Protein AF-A0A317GWL4-F1 (afdb_monomer)

Foldseek 3Di:
DDDDDDDDDDDDDDDDDDDDDDDDDDDDDDDDDDDDDDDDDDDDDDDPDDDPPPPPPDFDDKDKAKWKDKDKDAQQDFDKDKTKTFADPQWWFQEKWKFKADPPLLLQKAWQKFFDPDRTMTMTIIGRDNRHGMIMIMIITIIIRGPDDWDKDKFKDKDWDAQQQAKDKDKTFAPPQKFFQYKIKHWRGHWFWWFCFDADDDDTDRGMIMTIDGHHHPDTTIMMIITMITHCPPHDFADWADWDKDKDFPPDQKDKDKDFGDPQKFFRAKTKDKNDPAKRWRIFDQDNRRGITMTIIGGDPDPDDDPTIMMMIITTITHD

Sequence (320 aa):
MPTSPGCRRSAAFHPMLGSLAPLYLLSLLLLAACTNTTAAGSAATATLSSSTTSAHTGGSPAIMERMASSTSVGAGMTGAISVTAYCPLGTTMLSGGYGLGGGDTATNTQILQDRPDTPSSWTVVAENAAVGGPYTLTTYADCLKSKAPVVTHIVESAFSPPADGNYHEASAACPNGSVVTGGGFASGIGADASLPINGAGTARSANVWDTQIGMTQGQTQTPAIYAVCVDSTPPSSFREGSIPTAAQPITTTSGDLSIGCPAGQLLVGGGLALDHVGANVYGSTLSADGSQWTVSATFFPFAGTPPAVTETAYAVCVRT

Secondary structure (DSSP, 8-state):
---------------------------------------------------------S-PPPEEEEEEEEEEE-TT--SEEEEEEEPPTT-EEEEEEEEEESSTTGGGEEEEEEEEEETTEEEEEEEE-TT---EEEEEEEEEEE-SS---EEEEEEE----SSSSEEEEEEEPPTTEEEEEEEEE-SS--SEEESS-SSSS---TTEEEEEEE--TT-----EEEEEEEE-SS-SS--B----EEEEEE-SSEEEEEEEPPTTEEEEEEEEEESSS-EEEEEEEE-TTSSEEEEEEEE---SS-PPPEEEEEEEEEEE-

Solvent-accessible surface area (backbone atoms only — not comparable to full-atom values): 18397 Å² total; per-residue (Å²): 138,87,82,88,87,87,90,84,83,89,86,88,82,90,87,83,89,80,90,83,85,84,88,80,91,82,88,80,85,87,84,88,80,92,80,90,82,88,82,86,88,78,94,74,86,83,76,87,76,83,75,81,75,76,78,80,83,84,72,76,75,69,43,59,46,73,30,74,29,72,49,78,44,61,55,59,48,76,61,82,45,77,40,61,8,54,40,60,92,84,44,40,44,34,25,55,40,37,37,51,42,57,61,85,26,27,64,50,46,41,49,23,24,42,27,76,72,48,83,42,27,17,34,32,30,32,32,48,33,84,86,16,43,44,27,31,49,32,15,24,12,31,17,38,40,53,88,65,91,76,58,69,46,78,38,77,26,82,42,74,66,73,35,72,52,48,72,44,80,46,57,10,65,36,60,92,69,26,36,42,28,19,58,29,35,40,52,76,71,24,59,67,33,50,20,56,56,71,76,86,90,70,95,82,62,72,24,30,18,26,32,35,35,53,28,51,62,78,49,81,57,69,28,37,23,28,15,27,20,35,65,40,76,91,63,72,54,58,42,85,39,82,62,45,71,42,73,49,70,49,85,50,64,56,52,76,42,69,26,49,47,61,91,72,37,44,43,51,30,43,34,36,46,54,79,55,90,65,48,41,68,41,28,40,41,67,40,93,84,35,59,30,26,34,36,29,39,30,44,64,79,60,95,64,86,70,78,74,37,40,41,28,27,35,25,31,21,22,30,106

Nearest PDB structures (foldseek):
  8x7n-assembly5_I  TM=3.951E-01  e=7.043E-01  Salmonella enterica subsp. enterica serovar Typhimurium str. LT2
  3j31-assembly1_P  TM=2.095E-01  e=3.025E-01  Sulfolobus turreted icosahedral virus 1

Structure (mmCIF, N/CA/C/O backbone):
data_AF-A0A317GWL4-F1
#
_entry.id   AF-A0A317GWL4-F1
#
loop_
_atom_site.group_PDB
_atom_site.id
_atom_site.type_symbol
_atom_site.label_atom_id
_atom_site.label_alt_id
_atom_site.label_comp_id
_atom_site.label_asym_id
_atom_site.label_entity_id
_atom_site.label_seq_id
_atom_site.pdbx_PDB_ins_code
_atom_site.Cartn_x
_atom_site.Cartn_y
_atom_site.Cartn_z
_atom_site.occupancy
_atom_site.B_iso_or_equiv
_atom_site.auth_seq_id
_atom_site.auth_comp_id
_atom_site.auth_asym_id
_atom_site.auth_atom_id
_atom_site.pdbx_PDB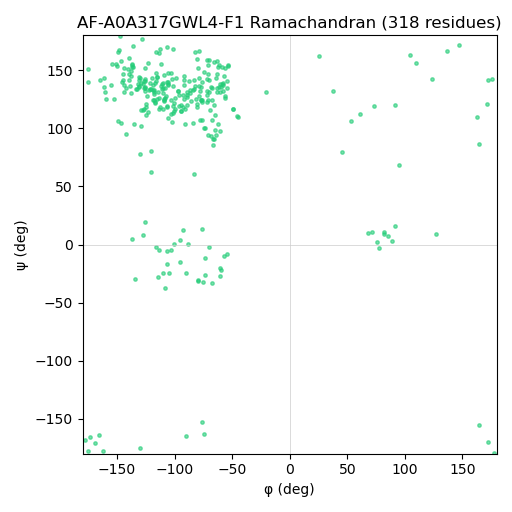_model_num
ATOM 1 N N . MET A 1 1 ? 43.603 -53.722 -42.620 1.00 28.66 1 MET A N 1
ATOM 2 C CA . MET A 1 1 ? 43.622 -54.837 -41.649 1.00 28.66 1 MET A CA 1
ATOM 3 C C . MET A 1 1 ? 44.226 -54.317 -40.355 1.00 28.66 1 MET A C 1
ATOM 5 O O . MET A 1 1 ? 45.221 -53.614 -40.451 1.00 28.66 1 MET A O 1
ATOM 9 N N . PRO A 1 2 ? 43.661 -54.651 -39.190 1.00 49.84 2 PRO A N 1
ATOM 10 C CA . PRO A 1 2 ? 42.329 -54.242 -38.709 1.00 49.84 2 PRO A CA 1
ATOM 11 C C . PRO A 1 2 ? 42.480 -53.637 -37.274 1.00 49.84 2 PRO A C 1
ATOM 13 O O . PRO A 1 2 ? 43.599 -53.536 -36.798 1.00 49.84 2 PRO A O 1
ATOM 16 N N . THR A 1 3 ? 41.511 -53.108 -36.524 1.00 35.84 3 THR A N 1
ATOM 17 C CA . THR A 1 3 ? 40.066 -53.337 -36.352 1.00 35.84 3 THR A CA 1
ATOM 18 C C . THR A 1 3 ? 39.383 -52.053 -35.830 1.00 35.84 3 THR A C 1
ATOM 20 O O . THR A 1 3 ? 39.887 -51.396 -34.925 1.00 35.84 3 THR A O 1
ATOM 23 N N . SER A 1 4 ? 38.210 -51.743 -36.395 1.00 32.88 4 SER A N 1
ATOM 24 C CA . SER A 1 4 ? 37.135 -50.863 -35.869 1.00 32.88 4 SER A CA 1
ATOM 25 C C . SER A 1 4 ? 36.366 -51.588 -34.729 1.00 32.88 4 SER A C 1
ATOM 27 O O . SER A 1 4 ? 36.830 -52.669 -34.360 1.00 32.88 4 SER A O 1
ATOM 29 N N . PRO A 1 5 ? 35.142 -51.212 -34.271 1.00 52.34 5 PRO A N 1
ATOM 30 C CA . PRO A 1 5 ? 34.341 -49.957 -34.252 1.00 52.34 5 PRO A CA 1
ATOM 31 C C . PRO A 1 5 ? 33.815 -49.683 -32.797 1.00 52.34 5 PRO A C 1
ATOM 33 O O . PRO A 1 5 ? 34.183 -50.404 -31.882 1.00 52.34 5 PRO A O 1
ATOM 36 N N . GLY A 1 6 ? 32.990 -48.708 -32.388 1.00 31.86 6 GLY A N 1
ATOM 37 C CA . GLY A 1 6 ? 32.005 -47.809 -32.998 1.00 31.86 6 GLY A CA 1
ATOM 38 C C . GLY A 1 6 ? 30.639 -47.985 -32.300 1.00 31.86 6 GLY A C 1
ATOM 39 O O . GLY A 1 6 ? 30.277 -49.104 -31.966 1.00 31.86 6 GLY A O 1
ATOM 40 N N . CYS A 1 7 ? 29.871 -46.907 -32.094 1.00 28.39 7 CYS A N 1
ATOM 41 C CA . CYS A 1 7 ? 28.418 -46.889 -32.339 1.00 28.39 7 CYS A CA 1
ATOM 42 C C . CYS A 1 7 ? 27.803 -45.498 -32.144 1.00 28.39 7 CYS A C 1
ATOM 44 O O . CYS A 1 7 ? 28.152 -44.742 -31.242 1.00 28.39 7 CYS A O 1
ATOM 46 N N . ARG A 1 8 ? 26.871 -45.184 -33.043 1.00 31.77 8 ARG A N 1
ATOM 47 C CA . ARG A 1 8 ? 26.131 -43.932 -33.205 1.00 31.77 8 ARG A CA 1
ATOM 48 C C . ARG A 1 8 ? 24.665 -44.312 -33.474 1.00 31.77 8 ARG A C 1
ATOM 50 O O . ARG A 1 8 ? 24.441 -45.315 -34.142 1.00 31.77 8 ARG A O 1
ATOM 57 N N . ARG A 1 9 ? 23.757 -43.388 -33.124 1.00 32.91 9 ARG A N 1
ATOM 58 C CA . ARG A 1 9 ? 22.387 -43.130 -33.645 1.00 32.91 9 ARG A CA 1
ATOM 59 C C . ARG A 1 9 ? 21.166 -43.804 -32.980 1.00 32.91 9 ARG A C 1
ATOM 61 O O . ARG A 1 9 ? 21.004 -45.011 -33.008 1.00 32.91 9 ARG A O 1
ATOM 68 N N . SER A 1 10 ? 20.294 -42.909 -32.491 1.00 29.86 10 SER A N 1
ATOM 69 C CA . SER A 1 10 ? 18.863 -42.692 -32.806 1.00 29.86 10 SER A CA 1
ATOM 70 C C . SER A 1 10 ? 17.925 -43.870 -33.091 1.00 29.86 10 SER A C 1
ATOM 72 O O . SER A 1 10 ? 18.144 -44.587 -34.058 1.00 29.86 10 SER A O 1
ATOM 74 N N . ALA A 1 11 ? 16.753 -43.868 -32.437 1.00 31.17 11 ALA A N 1
ATOM 75 C CA . ALA A 1 11 ? 15.434 -43.682 -33.077 1.00 31.17 11 ALA A CA 1
ATOM 76 C C . ALA A 1 11 ? 14.291 -43.611 -32.037 1.00 31.17 11 ALA A C 1
ATOM 78 O O . ALA A 1 11 ? 14.375 -44.194 -30.961 1.00 31.17 11 ALA A O 1
ATOM 79 N N . ALA A 1 12 ? 13.237 -42.876 -32.394 1.00 33.06 12 ALA A N 1
ATOM 80 C CA . ALA A 1 12 ? 11.947 -42.758 -31.711 1.00 33.06 12 ALA A CA 1
ATOM 81 C C . ALA A 1 12 ? 11.002 -43.937 -32.036 1.00 33.06 12 ALA A C 1
ATOM 83 O O . ALA A 1 12 ? 11.186 -44.540 -33.087 1.00 33.06 12 ALA A O 1
ATOM 84 N N . PHE A 1 13 ? 9.980 -44.202 -31.198 1.00 27.61 13 PHE A N 1
ATOM 85 C CA . PHE A 1 13 ? 8.549 -44.399 -31.558 1.00 27.61 13 PHE A CA 1
ATOM 86 C C . PHE A 1 13 ? 7.698 -44.892 -30.353 1.00 27.61 13 PHE A C 1
ATOM 88 O O . PHE A 1 13 ? 7.984 -45.930 -29.777 1.00 27.61 13 PHE A O 1
ATOM 95 N N . HIS A 1 14 ? 6.679 -44.088 -30.013 1.00 31.97 14 HIS A N 1
ATOM 96 C CA . HIS A 1 14 ? 5.287 -44.310 -29.546 1.00 31.97 14 HIS A CA 1
ATOM 97 C C . HIS A 1 14 ? 4.740 -45.571 -28.798 1.00 31.97 14 HIS A C 1
ATOM 99 O O . HIS A 1 14 ? 5.367 -46.621 -28.762 1.00 31.97 14 HIS A O 1
ATOM 105 N N . PRO A 1 15 ? 3.552 -45.432 -28.144 1.00 52.50 15 PRO A N 1
ATOM 106 C CA . PRO A 1 15 ? 3.167 -46.102 -26.896 1.00 52.50 15 PRO A CA 1
ATOM 107 C C . PRO A 1 15 ? 2.238 -47.312 -27.093 1.00 52.50 15 PRO A C 1
ATOM 109 O O . PRO A 1 15 ? 1.620 -47.467 -28.144 1.00 52.50 15 PRO A O 1
ATOM 112 N N . MET A 1 16 ? 2.042 -48.109 -26.037 1.00 29.88 16 MET A N 1
ATOM 113 C CA . MET A 1 16 ? 0.911 -49.037 -25.935 1.00 29.88 16 MET A CA 1
ATOM 114 C C . MET A 1 16 ? 0.292 -49.053 -24.535 1.00 29.88 16 MET A C 1
ATOM 116 O O . MET A 1 16 ? 0.985 -49.056 -23.520 1.00 29.88 16 MET A O 1
ATOM 120 N N . LEU A 1 17 ? -1.044 -49.051 -24.543 1.00 34.78 17 LEU A N 1
ATOM 121 C CA . LEU A 1 17 ? -1.952 -49.283 -23.426 1.00 34.78 17 LEU A CA 1
ATOM 122 C C . LEU A 1 17 ? -1.799 -50.697 -22.833 1.00 34.78 17 LEU A C 1
ATOM 124 O O . LEU A 1 17 ? -1.539 -51.655 -23.555 1.00 34.78 17 LEU A O 1
ATOM 128 N N . GLY A 1 18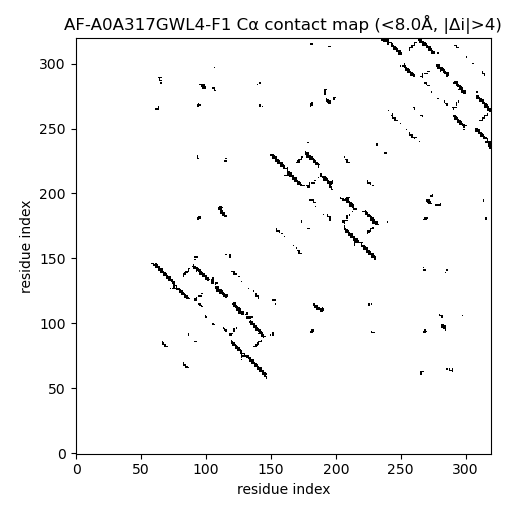 ? -2.128 -50.821 -21.545 1.00 29.66 18 GLY A N 1
ATOM 129 C CA . GLY A 1 18 ? -2.438 -52.081 -20.854 1.00 29.66 18 GLY A CA 1
ATOM 130 C C . GLY A 1 18 ? -2.383 -51.869 -19.339 1.00 29.66 18 GLY A C 1
ATOM 131 O O . GLY A 1 18 ? -1.308 -51.848 -18.763 1.00 29.66 18 GLY A O 1
ATOM 132 N N . SER A 1 19 ? -3.470 -51.426 -18.701 1.00 33.28 19 SER A N 1
ATOM 133 C CA . SER A 1 19 ? -4.427 -52.286 -17.981 1.00 33.28 19 SER A CA 1
ATOM 134 C C . SER A 1 19 ? -3.774 -53.212 -16.946 1.00 33.28 19 SER A C 1
ATOM 136 O O . SER A 1 19 ? -3.193 -54.219 -17.335 1.00 33.28 19 SER A O 1
ATOM 138 N N . LEU A 1 20 ? -3.950 -52.894 -15.653 1.00 33.09 20 LEU A N 1
ATOM 139 C CA . LEU A 1 20 ? -4.451 -53.769 -14.569 1.00 33.09 20 LEU A CA 1
ATOM 140 C C . LEU A 1 20 ? -4.101 -53.166 -13.186 1.00 33.09 20 LEU A C 1
ATOM 142 O O . LEU A 1 20 ? -2.951 -53.154 -12.764 1.00 33.09 20 LEU A O 1
ATOM 146 N N . ALA A 1 21 ? -5.121 -52.686 -12.472 1.00 33.84 21 ALA A N 1
ATOM 147 C CA . ALA A 1 21 ? -5.183 -52.721 -11.001 1.00 33.84 21 ALA A CA 1
ATOM 148 C C . ALA A 1 21 ? -5.606 -54.160 -10.575 1.00 33.84 21 ALA A C 1
ATOM 150 O O . ALA A 1 21 ? -6.107 -54.861 -11.462 1.00 33.84 21 ALA A O 1
ATOM 151 N N . PRO A 1 22 ? -5.517 -54.632 -9.300 1.00 45.41 22 PRO A N 1
ATOM 152 C CA . PRO A 1 22 ? -5.567 -53.841 -8.058 1.00 45.41 22 PRO A CA 1
ATOM 153 C C . PRO A 1 22 ? -4.737 -54.348 -6.839 1.00 45.41 22 PRO A C 1
ATOM 155 O O . PRO A 1 22 ? -4.139 -55.415 -6.859 1.00 45.41 22 PRO A O 1
ATOM 158 N N . LEU A 1 23 ? -4.821 -53.564 -5.749 1.00 34.00 23 LEU A N 1
ATOM 159 C CA . LEU A 1 23 ? -4.752 -53.939 -4.320 1.00 34.00 23 LEU A CA 1
ATOM 160 C C . LEU A 1 23 ? -3.475 -54.608 -3.776 1.00 34.00 23 LEU A C 1
ATOM 162 O O . LEU A 1 23 ? -3.283 -55.795 -3.968 1.00 34.00 23 LEU A O 1
ATOM 166 N N . TYR A 1 24 ? -2.743 -53.899 -2.904 1.00 32.19 24 TYR A N 1
ATOM 167 C CA . TYR A 1 24 ? -2.378 -54.417 -1.575 1.00 32.19 24 TYR A CA 1
ATOM 168 C C . TYR A 1 24 ? -2.169 -53.267 -0.574 1.00 32.19 24 TYR A C 1
ATOM 170 O O . TYR A 1 24 ? -1.407 -52.332 -0.812 1.00 32.19 24 TYR A O 1
ATOM 178 N N . LEU A 1 25 ? -2.901 -53.360 0.539 1.00 33.97 25 LEU A N 1
ATOM 179 C CA . LEU A 1 25 ? -2.735 -52.605 1.781 1.00 33.97 25 LEU A CA 1
ATOM 180 C C . LEU A 1 25 ? -1.303 -52.746 2.321 1.00 33.97 25 LEU A C 1
ATOM 182 O O . LEU A 1 25 ? -0.810 -53.868 2.419 1.00 33.97 25 LEU A O 1
ATOM 186 N N . LEU A 1 26 ? -0.731 -51.662 2.852 1.00 32.25 26 LEU A N 1
ATOM 187 C CA . LEU A 1 26 ? 0.074 -51.766 4.070 1.00 32.25 26 LEU A CA 1
ATOM 188 C C . LEU A 1 26 ? -0.011 -50.475 4.894 1.00 32.25 26 LEU A C 1
ATOM 190 O O . LEU A 1 26 ? 0.531 -49.429 4.548 1.00 32.25 26 LEU A O 1
ATOM 194 N N . SER A 1 27 ? -0.747 -50.585 5.990 1.00 36.25 27 SER A N 1
ATOM 195 C CA . SER A 1 27 ? -0.846 -49.651 7.100 1.00 36.25 27 SER A CA 1
ATOM 196 C C . SER A 1 27 ? 0.444 -49.690 7.924 1.00 36.25 27 SER A C 1
ATOM 198 O O . SER A 1 27 ? 0.868 -50.771 8.326 1.00 36.25 27 SER A O 1
ATOM 200 N N . LEU A 1 28 ? 1.018 -48.532 8.258 1.00 34.25 28 LEU A N 1
ATOM 201 C CA . LEU A 1 28 ? 1.989 -48.421 9.349 1.00 34.25 28 LEU A CA 1
ATOM 202 C C . LEU A 1 28 ? 1.569 -47.287 10.295 1.00 34.25 28 LEU A C 1
ATOM 204 O O . LEU A 1 28 ? 1.738 -46.106 10.003 1.00 34.25 28 LEU A O 1
ATOM 208 N N . LEU A 1 29 ? 0.982 -47.686 11.426 1.00 33.41 29 LEU A N 1
ATOM 209 C CA . LEU A 1 29 ? 0.885 -46.885 12.644 1.00 33.41 29 LEU A CA 1
ATOM 210 C C . LEU A 1 29 ? 2.289 -46.769 13.256 1.00 33.41 29 LEU A C 1
ATOM 212 O O . LEU A 1 29 ? 2.930 -47.793 13.489 1.00 33.41 29 LEU A O 1
ATOM 216 N N . LEU A 1 30 ? 2.718 -45.558 13.615 1.00 35.22 30 LEU A N 1
ATOM 217 C CA . LEU A 1 30 ? 3.742 -45.357 14.642 1.00 35.22 30 LEU A CA 1
ATOM 218 C C . LEU A 1 30 ? 3.064 -44.844 15.920 1.00 35.22 30 LEU A C 1
ATOM 220 O O . LEU A 1 30 ? 2.617 -43.702 15.988 1.00 35.22 30 LEU A O 1
ATOM 224 N N . LEU A 1 31 ? 3.006 -45.715 16.928 1.00 35.47 31 LEU A N 1
ATOM 225 C CA . LEU A 1 31 ? 2.843 -45.380 18.342 1.00 35.47 31 LEU A CA 1
ATOM 226 C C . LEU A 1 31 ? 4.142 -45.765 19.057 1.00 35.47 31 LEU A C 1
ATOM 228 O O . LEU A 1 31 ? 4.538 -46.925 18.975 1.00 35.47 31 LEU A O 1
ATOM 232 N N . ALA A 1 32 ? 4.750 -44.822 19.776 1.00 34.91 32 ALA A N 1
ATOM 233 C CA . ALA A 1 32 ? 5.604 -45.013 20.960 1.00 34.91 32 ALA A CA 1
ATOM 234 C C . ALA A 1 32 ? 6.224 -43.647 21.316 1.00 34.91 32 ALA A C 1
ATOM 236 O O . ALA A 1 32 ? 6.608 -42.910 20.419 1.00 34.91 32 ALA A O 1
ATOM 237 N N . ALA A 1 33 ? 6.407 -43.222 22.560 1.00 32.16 33 ALA A N 1
ATOM 238 C CA . ALA A 1 33 ? 6.023 -43.730 23.866 1.00 32.16 33 ALA A CA 1
ATOM 239 C C . ALA A 1 33 ? 6.218 -42.559 24.850 1.00 32.16 33 ALA A C 1
ATOM 241 O O . ALA A 1 33 ? 7.187 -41.809 24.735 1.00 32.16 33 ALA A O 1
ATOM 242 N N . CYS A 1 34 ? 5.318 -42.402 25.821 1.00 27.23 34 CYS A N 1
ATOM 243 C CA . CYS A 1 34 ? 5.548 -41.539 26.975 1.00 27.23 34 CYS A CA 1
ATOM 244 C C . CYS A 1 34 ? 6.494 -42.251 27.950 1.00 27.23 34 CYS A C 1
ATOM 246 O O . CYS A 1 34 ? 6.186 -43.351 28.407 1.00 27.23 34 CYS A O 1
ATOM 248 N N . THR A 1 35 ? 7.607 -41.617 28.312 1.00 35.78 35 THR A N 1
ATOM 249 C CA . THR A 1 35 ? 8.443 -42.040 29.443 1.00 35.78 35 THR A CA 1
ATOM 250 C C . THR A 1 35 ? 8.335 -41.022 30.570 1.00 35.78 35 THR A C 1
ATOM 252 O O . THR A 1 35 ? 8.719 -39.864 30.411 1.00 35.78 35 THR A O 1
ATOM 255 N N . ASN A 1 36 ? 7.808 -41.480 31.706 1.00 33.78 36 ASN A N 1
ATOM 256 C CA . ASN A 1 36 ? 7.858 -40.793 32.992 1.00 33.78 36 ASN A CA 1
ATOM 257 C C . ASN A 1 36 ? 9.281 -40.852 33.556 1.00 33.78 36 ASN A C 1
ATOM 259 O O . ASN A 1 36 ? 9.817 -41.944 33.741 1.00 33.78 36 ASN A O 1
ATOM 263 N N . THR A 1 37 ? 9.824 -39.698 33.938 1.00 37.06 37 THR A N 1
ATOM 264 C CA . THR A 1 37 ? 10.994 -39.612 34.817 1.00 37.06 37 THR A CA 1
ATOM 265 C C . THR A 1 37 ? 10.635 -38.739 36.012 1.00 37.06 37 THR A C 1
ATOM 267 O O . THR A 1 37 ? 10.413 -37.539 35.884 1.00 37.06 37 THR A O 1
ATOM 270 N N . THR A 1 38 ? 10.553 -39.356 37.187 1.00 39.97 38 THR A N 1
ATOM 271 C CA . THR A 1 38 ? 10.497 -38.691 38.493 1.00 39.97 38 THR A CA 1
ATOM 272 C C . THR A 1 38 ? 11.913 -38.427 38.999 1.00 39.97 38 THR A C 1
ATOM 274 O O . THR A 1 38 ? 12.693 -39.376 39.026 1.00 39.97 38 THR A O 1
ATOM 277 N N . ALA A 1 39 ? 12.217 -37.214 39.479 1.00 33.22 39 ALA A N 1
ATOM 278 C CA . ALA A 1 39 ? 12.878 -36.989 40.776 1.00 33.22 39 ALA A CA 1
ATOM 279 C C . ALA A 1 39 ? 13.225 -35.511 41.053 1.00 33.22 39 ALA A C 1
ATOM 281 O O . ALA A 1 39 ? 13.737 -34.805 40.194 1.00 33.22 39 ALA A O 1
ATOM 282 N N . ALA A 1 40 ? 13.052 -35.178 42.337 1.00 32.31 40 ALA A N 1
ATOM 283 C CA . ALA A 1 40 ? 13.769 -34.206 43.164 1.00 32.31 40 ALA A CA 1
ATOM 284 C C . ALA A 1 40 ? 13.536 -32.702 42.936 1.00 32.31 40 ALA A C 1
ATOM 286 O O . ALA A 1 40 ? 13.809 -32.126 41.890 1.00 32.31 40 ALA A O 1
ATOM 287 N N . GLY A 1 41 ? 13.043 -32.075 44.006 1.00 34.25 41 GLY A N 1
ATOM 288 C CA . GLY A 1 41 ? 12.703 -30.668 44.068 1.00 34.25 41 GLY A CA 1
ATOM 289 C C . GLY A 1 41 ? 13.877 -29.740 44.343 1.00 34.25 41 GLY A C 1
ATOM 290 O O . GLY A 1 41 ? 14.937 -30.132 44.824 1.00 34.25 41 GLY A O 1
ATOM 291 N N . SER A 1 42 ? 13.605 -28.465 44.105 1.00 35.22 42 SER A N 1
ATOM 292 C CA . SER A 1 42 ? 14.264 -27.355 44.769 1.00 35.22 42 SER A CA 1
ATOM 293 C C . SER A 1 42 ? 13.222 -26.259 44.967 1.00 35.22 42 SER A C 1
ATOM 295 O O . SER A 1 42 ? 12.444 -25.953 44.062 1.00 35.22 42 SER A O 1
ATOM 297 N N . ALA A 1 43 ? 13.155 -25.742 46.190 1.00 40.50 43 ALA A N 1
ATOM 298 C CA . ALA A 1 43 ? 12.247 -24.685 46.593 1.00 40.50 43 ALA A CA 1
ATOM 299 C C . ALA A 1 43 ? 12.601 -23.385 45.857 1.00 40.50 43 ALA A C 1
ATOM 301 O O . ALA A 1 43 ? 13.704 -22.865 46.014 1.00 40.50 43 ALA A O 1
ATOM 302 N N . ALA A 1 44 ? 11.655 -22.852 45.084 1.00 34.00 44 ALA A N 1
ATOM 303 C CA . ALA A 1 44 ? 11.729 -21.505 44.539 1.00 34.00 44 ALA A CA 1
ATOM 304 C C . ALA A 1 44 ? 10.625 -20.658 45.177 1.00 34.00 44 ALA A C 1
ATOM 306 O O . ALA A 1 44 ? 9.433 -20.939 45.056 1.00 34.00 44 ALA A O 1
ATOM 307 N N . THR A 1 45 ? 11.070 -19.649 45.913 1.00 31.75 45 THR A N 1
ATOM 308 C CA . THR A 1 45 ? 10.301 -18.606 46.583 1.00 31.75 45 THR A CA 1
ATOM 309 C C . THR A 1 45 ? 9.287 -17.980 45.624 1.00 31.75 45 THR A C 1
ATOM 311 O O . THR A 1 45 ? 9.663 -17.366 44.628 1.00 31.75 45 THR A O 1
ATOM 314 N N . ALA A 1 46 ? 7.995 -18.134 45.918 1.00 29.17 46 ALA A N 1
ATOM 315 C CA . ALA A 1 46 ? 6.926 -17.488 45.169 1.00 29.17 46 ALA A CA 1
ATOM 316 C C . ALA A 1 46 ? 6.890 -15.993 45.516 1.00 29.17 46 ALA A C 1
ATOM 318 O O . ALA A 1 46 ? 6.363 -15.590 46.554 1.00 29.17 46 ALA A O 1
ATOM 319 N N . THR A 1 47 ? 7.460 -15.162 44.648 1.00 28.89 47 THR A N 1
ATOM 320 C CA . THR A 1 47 ? 7.257 -13.714 44.688 1.00 28.89 47 THR A CA 1
ATOM 321 C C . THR A 1 47 ? 5.874 -13.423 44.108 1.00 28.89 47 THR A C 1
ATOM 323 O O . THR A 1 47 ? 5.650 -13.564 42.908 1.00 28.89 47 THR A O 1
ATOM 326 N N . LEU A 1 48 ? 4.923 -13.049 44.966 1.00 31.59 48 LEU A N 1
ATOM 327 C CA . LEU A 1 48 ? 3.628 -12.507 44.556 1.00 31.59 48 LEU A CA 1
ATOM 328 C C . LEU A 1 48 ? 3.853 -11.139 43.896 1.00 31.59 48 LEU A C 1
ATOM 330 O O . LEU A 1 48 ? 3.856 -10.109 44.566 1.00 31.59 48 LEU A O 1
ATOM 334 N N . SER A 1 49 ? 4.048 -11.118 42.579 1.00 33.00 49 SER A N 1
ATOM 335 C CA . SER A 1 49 ? 3.852 -9.902 41.793 1.00 33.00 49 SER A CA 1
ATOM 336 C C . SER A 1 49 ? 2.354 -9.724 41.581 1.00 33.00 49 SER A C 1
ATOM 338 O O . SER A 1 49 ? 1.721 -10.461 40.829 1.00 33.00 49 SER A O 1
ATOM 340 N N . SER A 1 50 ? 1.780 -8.750 42.281 1.00 35.91 50 SER A N 1
ATOM 341 C CA . SER A 1 50 ? 0.418 -8.278 42.066 1.00 35.91 50 SER A CA 1
ATOM 342 C C . SER A 1 50 ? 0.288 -7.735 40.641 1.00 35.91 50 SER A C 1
ATOM 344 O O . SER A 1 50 ? 0.643 -6.588 40.370 1.00 35.91 50 SER A O 1
ATOM 346 N N . SER A 1 51 ? -0.219 -8.558 39.725 1.00 39.25 51 SER A N 1
ATOM 347 C CA . SER A 1 51 ? -0.759 -8.083 38.460 1.00 39.25 51 SER A CA 1
ATOM 348 C C . SER A 1 51 ? -2.026 -7.296 38.775 1.00 39.25 51 SER A C 1
ATOM 350 O O . SER A 1 51 ? -3.053 -7.873 39.136 1.00 39.25 51 SER A O 1
ATOM 352 N N . THR A 1 52 ? -1.970 -5.974 38.658 1.00 33.44 52 THR A N 1
ATOM 353 C CA . THR A 1 52 ? -3.174 -5.163 38.504 1.00 33.44 52 THR A CA 1
ATOM 354 C C . THR A 1 52 ? -3.790 -5.512 37.155 1.00 33.44 52 THR A C 1
ATOM 356 O O . THR A 1 52 ? -3.523 -4.890 36.130 1.00 33.44 52 THR A O 1
ATOM 359 N N . THR A 1 53 ? -4.610 -6.561 37.144 1.00 34.62 53 THR A N 1
ATOM 360 C CA . THR A 1 53 ? -5.560 -6.823 36.071 1.00 34.62 53 THR A CA 1
ATOM 361 C C . THR A 1 53 ? -6.552 -5.669 36.097 1.00 34.62 53 THR A C 1
ATOM 363 O O . THR A 1 53 ? -7.500 -5.661 36.881 1.00 34.62 53 THR A O 1
ATOM 366 N N . SER A 1 54 ? -6.296 -4.646 35.284 1.00 39.00 54 SER A N 1
ATOM 367 C CA . SER A 1 54 ? -7.316 -3.659 34.964 1.00 39.00 54 SER A CA 1
ATOM 368 C C . SER A 1 54 ? -8.392 -4.408 34.189 1.00 39.00 54 SER A C 1
ATOM 370 O O . SER A 1 54 ? -8.226 -4.732 33.013 1.00 39.00 54 SER A O 1
ATOM 372 N N . ALA A 1 55 ? -9.455 -4.790 34.890 1.00 33.44 55 ALA A N 1
ATOM 373 C CA . ALA A 1 55 ? -10.647 -5.343 34.284 1.00 33.44 55 ALA A CA 1
ATOM 374 C C . ALA A 1 55 ? -11.288 -4.238 33.435 1.00 33.44 55 ALA A C 1
ATOM 376 O O . ALA A 1 55 ? -12.085 -3.442 33.925 1.00 33.44 55 ALA A O 1
ATOM 377 N N . HIS A 1 56 ? -10.912 -4.170 32.157 1.00 37.25 56 HIS A N 1
ATOM 378 C CA . HIS A 1 56 ? -11.717 -3.497 31.148 1.00 37.25 56 HIS A CA 1
ATOM 379 C C . HIS A 1 56 ? -12.960 -4.354 30.909 1.00 37.25 56 HIS A C 1
ATOM 381 O O . HIS A 1 56 ? -12.966 -5.328 30.158 1.00 37.25 56 HIS A O 1
ATOM 387 N N . THR A 1 57 ? -14.025 -4.013 31.624 1.00 35.44 57 THR A N 1
ATOM 388 C CA . THR A 1 57 ? -15.371 -4.477 31.333 1.00 35.44 57 THR A CA 1
ATOM 389 C C . THR A 1 57 ? -15.816 -3.929 29.975 1.00 35.44 57 THR A C 1
ATOM 391 O O . THR A 1 57 ? -16.104 -2.747 29.841 1.00 35.44 57 THR A O 1
ATOM 394 N N . GLY A 1 58 ? -15.948 -4.818 28.986 1.00 42.19 58 GLY A N 1
ATOM 395 C CA . GLY A 1 58 ? -16.992 -4.701 27.963 1.00 42.19 58 GLY A CA 1
ATOM 396 C C . GLY A 1 58 ? -16.639 -4.014 26.640 1.00 42.19 58 GLY A C 1
ATOM 397 O O . GLY A 1 58 ? -17.243 -3.011 26.285 1.00 42.19 58 GLY A O 1
ATOM 398 N N . GLY A 1 59 ? -15.792 -4.644 25.827 1.00 43.28 59 GLY A N 1
ATOM 399 C CA . GLY A 1 59 ? -15.699 -4.415 24.382 1.00 43.28 59 GLY A CA 1
ATOM 400 C C . GLY A 1 59 ? -14.990 -5.610 23.750 1.00 43.28 59 GLY A C 1
ATOM 401 O O . GLY A 1 59 ? -14.019 -6.091 24.320 1.00 43.28 59 GLY A O 1
ATOM 402 N N . SER A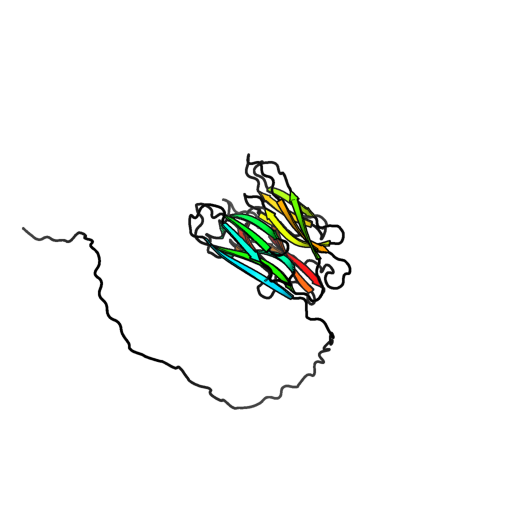 1 60 ? -15.471 -6.155 22.625 1.00 51.06 60 SER A N 1
ATOM 403 C CA . SER A 1 60 ? -14.564 -7.036 21.863 1.00 51.06 60 SER A CA 1
ATOM 404 C C . SER A 1 60 ? -13.462 -6.131 21.331 1.00 51.06 60 SER A C 1
ATOM 406 O O . SER A 1 60 ? -13.823 -5.059 20.834 1.00 51.06 60 SER A O 1
ATOM 408 N N . PRO A 1 61 ? -12.182 -6.519 21.427 1.00 72.12 61 PRO A N 1
ATOM 409 C CA . PRO A 1 61 ? -11.111 -5.709 20.871 1.00 72.12 61 PRO A CA 1
ATOM 410 C C . PRO A 1 61 ? -11.353 -5.534 19.371 1.00 72.12 61 PRO A C 1
ATOM 412 O O . PRO A 1 61 ? -11.781 -6.475 18.696 1.00 72.12 61 PRO A O 1
ATOM 415 N N . ALA A 1 62 ? -11.138 -4.318 18.870 1.00 82.38 62 ALA A N 1
ATOM 416 C CA . ALA A 1 62 ? -11.027 -4.106 17.438 1.00 82.38 62 ALA A CA 1
ATOM 417 C C . ALA A 1 62 ? -9.801 -4.885 16.951 1.00 82.38 62 ALA A C 1
ATOM 419 O O . ALA A 1 62 ? -8.741 -4.808 17.574 1.00 82.38 62 ALA A O 1
ATOM 420 N N . ILE A 1 63 ? -9.962 -5.667 15.887 1.00 86.56 63 ILE A N 1
ATOM 421 C CA . ILE A 1 63 ? -8.882 -6.484 15.331 1.00 86.56 63 ILE A CA 1
ATOM 422 C C . ILE A 1 63 ? -8.712 -6.173 13.852 1.00 86.56 63 ILE A C 1
ATOM 424 O O . ILE A 1 63 ? -9.700 -5.983 13.140 1.00 86.56 63 ILE A O 1
ATOM 428 N N . MET A 1 64 ? -7.459 -6.122 13.410 1.00 89.88 64 MET A N 1
ATOM 429 C CA . MET A 1 64 ? -7.127 -6.117 11.993 1.00 89.88 64 MET A CA 1
ATOM 430 C C . MET A 1 64 ? -6.977 -7.555 11.521 1.00 89.88 64 MET A C 1
ATOM 432 O O . MET A 1 64 ? -6.254 -8.347 12.121 1.00 89.88 64 MET A O 1
ATOM 436 N N . GLU A 1 65 ? -7.678 -7.883 10.447 1.00 91.38 65 GLU A N 1
ATOM 437 C CA . GLU A 1 65 ? -7.567 -9.153 9.751 1.00 91.38 65 GLU A CA 1
ATOM 438 C C . GLU A 1 65 ? -7.086 -8.875 8.330 1.00 91.38 65 GLU A C 1
ATOM 440 O O . GLU A 1 65 ? -7.652 -8.054 7.608 1.00 91.38 65 GLU A O 1
ATOM 445 N N . ARG A 1 66 ? -6.047 -9.589 7.917 1.00 93.75 66 ARG A N 1
ATOM 446 C CA . ARG A 1 66 ? -5.524 -9.512 6.562 1.00 93.75 66 ARG A CA 1
ATOM 447 C C . ARG A 1 66 ? -6.173 -10.554 5.674 1.00 93.75 66 ARG A C 1
ATOM 449 O O . ARG A 1 66 ? -6.082 -11.751 5.947 1.00 93.75 66 ARG A O 1
ATOM 456 N N . MET A 1 67 ? -6.742 -10.100 4.570 1.00 96.31 67 MET A N 1
ATOM 457 C CA . MET A 1 67 ? -7.193 -10.966 3.489 1.00 96.31 67 MET A CA 1
ATOM 458 C C . MET A 1 67 ? -6.154 -10.984 2.385 1.00 96.31 67 MET A C 1
ATOM 460 O O . MET A 1 67 ? -5.541 -9.962 2.093 1.00 96.31 67 MET A O 1
ATOM 464 N N . ALA A 1 68 ? -5.971 -12.144 1.763 1.00 96.88 68 ALA A N 1
ATOM 465 C CA . ALA A 1 68 ? -5.006 -12.328 0.693 1.00 96.88 68 ALA A CA 1
ATOM 466 C C . ALA A 1 68 ? -5.658 -13.010 -0.508 1.00 96.88 68 ALA A C 1
ATOM 468 O O . ALA A 1 68 ? -6.479 -13.916 -0.360 1.00 96.88 68 ALA A O 1
ATOM 469 N N . SER A 1 69 ? -5.247 -12.593 -1.697 1.00 98.06 69 SER A N 1
ATOM 470 C CA . SER A 1 69 ? -5.518 -13.279 -2.956 1.00 98.06 69 SER A CA 1
ATOM 471 C C . SER A 1 69 ? -4.206 -13.376 -3.713 1.00 98.06 69 SER A C 1
ATOM 473 O O . SER A 1 69 ? -3.426 -12.425 -3.694 1.00 98.06 69 SER A O 1
ATOM 475 N N . SER A 1 70 ? -3.923 -14.515 -4.335 1.00 96.50 70 SER A N 1
ATOM 476 C CA . SER A 1 70 ? -2.647 -14.719 -5.013 1.00 96.50 70 SER A CA 1
ATOM 477 C C . SER A 1 70 ? -2.796 -15.396 -6.362 1.00 96.50 70 SER A C 1
ATOM 479 O O . SER A 1 70 ? -3.736 -16.149 -6.617 1.00 96.50 70 SER A O 1
ATOM 481 N N . THR A 1 71 ? -1.835 -15.117 -7.237 1.00 94.75 71 THR A N 1
ATOM 482 C CA . THR A 1 71 ? -1.694 -15.785 -8.527 1.00 94.75 71 THR A CA 1
ATOM 483 C C . THR A 1 71 ? -0.229 -16.062 -8.823 1.00 94.75 71 THR A C 1
ATOM 485 O O . THR A 1 71 ? 0.656 -15.289 -8.447 1.00 94.75 71 THR A O 1
ATOM 488 N N . SER A 1 72 ? 0.034 -17.166 -9.515 1.00 91.19 72 SER A N 1
ATOM 489 C CA . SER A 1 72 ? 1.366 -17.482 -10.019 1.00 91.19 72 SER A CA 1
ATOM 490 C C . SER A 1 72 ? 1.521 -16.953 -11.437 1.00 91.19 72 SER A C 1
ATOM 492 O O . SER A 1 72 ? 0.713 -17.238 -12.320 1.00 91.19 72 SER A O 1
ATOM 494 N N . VAL A 1 73 ? 2.598 -16.213 -11.657 1.00 87.06 73 VAL A N 1
ATOM 495 C CA . VAL A 1 73 ? 2.974 -15.643 -12.942 1.00 87.06 73 VAL A CA 1
ATOM 496 C C . VAL A 1 73 ? 4.164 -16.432 -13.479 1.00 87.06 73 VAL A C 1
ATOM 498 O O . VAL A 1 73 ? 5.212 -16.502 -12.845 1.00 87.06 73 VAL A O 1
ATOM 501 N N . GLY A 1 74 ? 3.994 -17.078 -14.633 1.00 81.50 74 GLY A N 1
ATOM 502 C CA . GLY A 1 74 ? 5.068 -17.762 -15.348 1.00 81.50 74 GLY A CA 1
ATOM 503 C C . GLY A 1 74 ? 6.089 -16.804 -15.973 1.00 81.50 74 GLY A C 1
ATOM 504 O O . GLY A 1 74 ? 5.802 -15.636 -16.239 1.00 81.50 74 GLY A O 1
ATOM 505 N N . ALA A 1 75 ? 7.286 -17.330 -16.245 1.00 77.94 75 ALA A N 1
ATOM 506 C CA . ALA A 1 75 ? 8.340 -16.600 -16.948 1.00 77.94 75 ALA A CA 1
ATOM 507 C C . ALA A 1 75 ? 7.892 -16.190 -18.360 1.00 77.94 75 ALA A C 1
ATOM 509 O O . ALA A 1 75 ? 7.280 -16.990 -19.072 1.00 77.94 75 ALA A O 1
ATOM 510 N N . GLY A 1 76 ? 8.221 -14.962 -18.766 1.00 67.38 76 GLY A N 1
ATOM 511 C CA . GLY A 1 76 ? 7.918 -14.455 -20.107 1.00 67.38 76 GLY A CA 1
ATOM 512 C C . GLY A 1 76 ? 6.429 -14.250 -20.408 1.00 67.38 76 GLY A C 1
ATOM 513 O O . GLY A 1 76 ? 6.083 -14.019 -21.566 1.00 67.38 76 GLY A O 1
ATOM 514 N N . MET A 1 77 ? 5.539 -14.334 -19.409 1.00 73.00 77 MET A N 1
ATOM 515 C CA . MET A 1 77 ? 4.152 -13.903 -19.592 1.00 73.00 77 MET A CA 1
ATOM 516 C C . MET A 1 77 ? 4.118 -12.385 -19.739 1.00 73.00 77 MET A C 1
ATOM 518 O O . MET A 1 77 ? 4.481 -11.666 -18.818 1.00 73.00 77 MET A O 1
ATOM 522 N N . THR A 1 78 ? 3.694 -11.913 -20.907 1.00 71.94 78 THR A N 1
ATOM 523 C CA . THR A 1 78 ? 3.569 -10.487 -21.213 1.00 71.94 78 THR A CA 1
ATOM 524 C C . THR A 1 78 ? 2.168 -9.983 -20.894 1.00 71.94 78 THR A C 1
ATOM 526 O O . THR A 1 78 ? 1.190 -10.688 -21.162 1.00 71.94 78 THR A O 1
ATOM 529 N N . GLY A 1 79 ? 2.066 -8.739 -20.435 1.00 78.50 79 GLY A N 1
ATOM 530 C CA . GLY A 1 79 ? 0.801 -8.066 -20.166 1.00 78.50 79 GLY A CA 1
ATOM 531 C C . GLY A 1 79 ? 0.465 -7.957 -18.681 1.00 78.50 79 GLY A C 1
ATOM 532 O O . GLY A 1 79 ? 1.019 -8.649 -17.827 1.00 78.50 79 GLY A O 1
ATOM 533 N N . ALA A 1 80 ? -0.473 -7.056 -18.395 1.00 87.19 80 ALA A N 1
ATOM 534 C CA . ALA A 1 80 ? -0.898 -6.728 -17.045 1.00 87.19 80 ALA A CA 1
ATOM 535 C C . ALA A 1 80 ? -1.628 -7.903 -16.372 1.00 87.19 80 ALA A C 1
ATOM 537 O O . ALA A 1 80 ? -2.648 -8.396 -16.861 1.00 87.19 80 ALA A O 1
ATOM 538 N N . ILE A 1 81 ? -1.125 -8.311 -15.211 1.00 91.44 81 ILE A N 1
ATOM 539 C CA . ILE A 1 81 ? -1.739 -9.279 -14.306 1.00 91.44 81 ILE A CA 1
ATOM 540 C C . ILE A 1 81 ? -2.420 -8.504 -13.185 1.00 91.44 81 ILE A C 1
ATOM 542 O O . ILE A 1 81 ? -1.766 -7.760 -12.461 1.00 91.44 81 ILE A O 1
ATOM 546 N N . SER A 1 82 ? -3.728 -8.698 -13.029 1.00 94.75 82 SER A N 1
ATOM 547 C CA . SER A 1 82 ? -4.520 -8.060 -11.978 1.00 94.75 82 SER A CA 1
ATOM 548 C C . SER A 1 82 ? -4.967 -9.087 -10.945 1.00 94.75 82 SER A C 1
ATOM 550 O O . SER A 1 82 ? -5.495 -10.144 -11.298 1.00 94.75 82 SER A O 1
ATOM 552 N N . VAL A 1 83 ? -4.749 -8.772 -9.670 1.00 97.12 83 VAL A N 1
ATOM 553 C CA . VAL A 1 83 ? -5.187 -9.575 -8.527 1.00 97.12 83 VAL A CA 1
ATOM 554 C C . VAL A 1 83 ? -5.895 -8.658 -7.539 1.00 97.12 83 VAL A C 1
ATOM 556 O O . VAL A 1 83 ? -5.431 -7.555 -7.257 1.00 97.12 83 VAL A O 1
ATOM 559 N N . THR A 1 84 ? -7.024 -9.126 -7.010 1.00 98.25 84 THR A N 1
ATOM 560 C CA . THR A 1 84 ? -7.848 -8.376 -6.058 1.00 98.25 84 THR A CA 1
ATOM 561 C C . THR A 1 84 ? -8.078 -9.203 -4.803 1.00 98.25 84 THR A C 1
ATOM 563 O O . THR A 1 84 ? -8.456 -10.376 -4.889 1.00 98.25 84 THR A O 1
ATOM 566 N N . ALA A 1 85 ? -7.879 -8.584 -3.642 1.00 98.25 85 ALA A N 1
ATOM 567 C CA . ALA A 1 85 ? -8.259 -9.114 -2.338 1.00 98.25 85 ALA A CA 1
ATOM 568 C C . ALA A 1 85 ? -9.490 -8.371 -1.805 1.00 98.25 85 ALA A C 1
ATOM 570 O O . ALA A 1 85 ? -9.671 -7.182 -2.064 1.00 98.25 85 ALA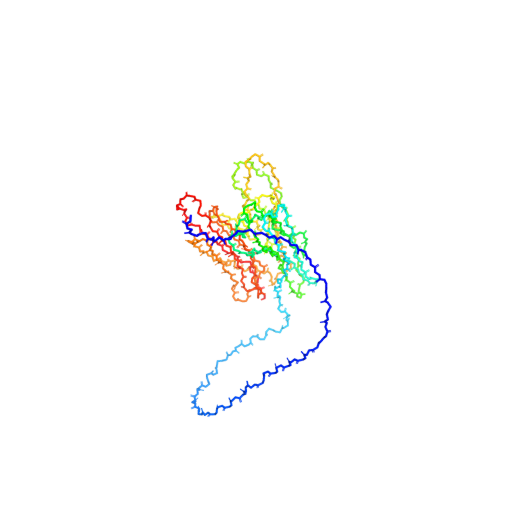 A O 1
ATOM 571 N N . TYR A 1 86 ? -10.335 -9.080 -1.056 1.00 98.12 86 TYR A N 1
ATOM 572 C CA . TYR A 1 86 ? -11.618 -8.570 -0.576 1.00 98.12 86 TYR A CA 1
ATOM 573 C C . TYR A 1 86 ? -11.723 -8.717 0.932 1.00 98.12 86 TYR A C 1
ATOM 575 O O . TYR A 1 86 ? -11.452 -9.791 1.469 1.00 98.12 86 TYR A O 1
ATOM 583 N N . CYS A 1 87 ? -12.190 -7.667 1.596 1.00 96.69 87 CYS A N 1
ATOM 584 C CA . CYS A 1 87 ? -12.610 -7.737 2.982 1.00 96.69 87 CYS A CA 1
ATOM 585 C C . CYS A 1 87 ? -13.910 -8.543 3.128 1.00 96.69 87 CYS A C 1
ATOM 587 O O . CYS A 1 87 ? -14.807 -8.418 2.287 1.00 96.69 87 CYS A O 1
ATOM 589 N N . PRO A 1 88 ? -14.054 -9.364 4.188 1.00 95.81 88 PRO A N 1
ATOM 590 C CA . PRO A 1 88 ? -15.300 -10.068 4.451 1.00 95.81 88 PRO A CA 1
ATOM 591 C C . PRO A 1 88 ? -16.452 -9.097 4.727 1.00 95.81 88 PRO A C 1
ATOM 593 O O . PRO A 1 88 ? -16.258 -7.969 5.174 1.00 95.81 88 PRO A O 1
ATOM 596 N N . LEU A 1 89 ? -17.688 -9.558 4.536 1.00 92.00 89 LEU A N 1
ATOM 597 C CA . LEU A 1 89 ? -18.855 -8.772 4.931 1.00 92.00 89 LEU A CA 1
ATOM 598 C C . LEU A 1 89 ? -18.828 -8.473 6.437 1.00 92.00 89 LEU A C 1
ATOM 600 O O . LEU A 1 89 ? -18.592 -9.361 7.256 1.00 92.00 89 LEU A O 1
ATOM 604 N N . GLY A 1 90 ? -19.124 -7.223 6.795 1.00 88.06 90 GLY A N 1
ATOM 605 C CA . GLY A 1 90 ? -19.134 -6.765 8.186 1.00 88.06 90 GLY A CA 1
ATOM 606 C C . GLY A 1 90 ? -17.769 -6.329 8.727 1.00 88.06 90 GLY A C 1
ATOM 607 O O . GLY A 1 90 ? -17.669 -6.050 9.921 1.00 88.06 90 GLY A O 1
ATOM 608 N N . THR A 1 91 ? -16.741 -6.251 7.880 1.00 92.06 91 THR A N 1
ATOM 609 C CA . THR A 1 91 ? -15.471 -5.581 8.188 1.00 92.06 91 THR A CA 1
ATOM 610 C C . THR A 1 91 ? -15.285 -4.349 7.299 1.00 92.06 91 THR A C 1
ATOM 612 O O . THR A 1 91 ? -15.999 -4.163 6.311 1.00 92.06 91 THR A O 1
ATOM 615 N N . THR A 1 92 ? -14.343 -3.485 7.672 1.00 91.56 92 THR A N 1
ATOM 616 C CA . THR A 1 92 ? -14.046 -2.231 6.969 1.00 91.56 92 THR A CA 1
ATOM 617 C C . THR A 1 92 ? -12.609 -2.258 6.461 1.00 91.56 92 THR A C 1
ATOM 619 O O . THR A 1 92 ? -11.697 -2.446 7.259 1.00 91.56 92 THR A O 1
ATOM 622 N N . MET A 1 93 ? -12.380 -2.053 5.162 1.00 94.50 93 MET A N 1
ATOM 623 C CA . MET A 1 93 ? -11.020 -1.955 4.621 1.00 94.50 93 MET A CA 1
ATOM 624 C C . MET A 1 93 ? -10.374 -0.639 5.059 1.00 94.50 93 MET A C 1
ATOM 626 O O . MET A 1 93 ? -10.928 0.428 4.803 1.00 94.50 93 MET A O 1
ATOM 630 N N . LEU A 1 94 ? -9.207 -0.709 5.700 1.00 91.69 94 LEU A N 1
ATOM 631 C CA . LEU A 1 94 ? -8.457 0.477 6.136 1.00 91.69 94 LEU A CA 1
ATOM 632 C C . LEU A 1 94 ? -7.174 0.699 5.338 1.00 91.69 94 LEU A C 1
ATOM 634 O O . LEU A 1 94 ? -6.692 1.826 5.244 1.00 91.69 94 LEU A O 1
ATOM 638 N N . SER A 1 95 ? -6.627 -0.363 4.763 1.00 92.38 95 SER A N 1
ATOM 639 C CA . SER A 1 95 ? -5.423 -0.325 3.943 1.00 92.38 95 SER A CA 1
ATOM 640 C C . SER A 1 95 ? -5.339 -1.596 3.095 1.00 92.38 95 SER A C 1
ATOM 642 O O . SER A 1 95 ? -6.244 -2.439 3.102 1.00 92.38 95 SER A O 1
ATOM 644 N N . GLY A 1 96 ? -4.267 -1.716 2.331 1.00 93.31 96 GLY A N 1
ATOM 645 C CA . GLY A 1 96 ? -3.922 -2.917 1.599 1.00 93.31 96 GLY A CA 1
ATOM 646 C C . GLY A 1 96 ? -2.484 -2.826 1.127 1.00 93.31 96 GLY A C 1
ATOM 647 O O . GLY A 1 96 ? -1.706 -2.012 1.626 1.00 93.31 96 GLY A O 1
ATOM 648 N N . GLY A 1 97 ? -2.137 -3.679 0.178 1.00 92.31 97 GLY A N 1
ATOM 649 C CA . GLY A 1 97 ? -0.814 -3.688 -0.423 1.00 92.31 97 GLY A CA 1
ATOM 650 C C . GLY A 1 97 ? -0.567 -4.981 -1.175 1.00 92.31 97 GLY A C 1
ATOM 651 O O . GLY A 1 97 ? -1.497 -5.685 -1.589 1.00 92.31 97 GLY A O 1
ATOM 652 N N . TYR A 1 98 ? 0.704 -5.330 -1.313 1.00 92.31 98 TYR A N 1
ATOM 653 C CA . TYR A 1 98 ? 1.116 -6.507 -2.059 1.00 92.31 98 TYR A CA 1
ATOM 654 C C . TYR A 1 98 ? 2.388 -7.132 -1.504 1.00 92.31 98 TYR A C 1
ATOM 656 O O . TYR A 1 98 ? 3.133 -6.536 -0.727 1.00 92.31 98 TYR A O 1
ATOM 664 N N . GLY A 1 99 ? 2.633 -8.359 -1.947 1.00 89.94 99 GLY A N 1
ATOM 665 C CA . GLY A 1 99 ? 3.896 -9.056 -1.794 1.00 89.94 99 GLY A CA 1
ATOM 666 C C . GLY A 1 99 ? 4.190 -9.875 -3.041 1.00 89.94 99 GLY A C 1
ATOM 667 O O . GLY A 1 99 ? 3.319 -10.583 -3.558 1.00 89.94 99 GLY A O 1
ATOM 668 N N . LEU A 1 100 ? 5.424 -9.786 -3.517 1.00 87.62 100 LEU A N 1
ATOM 669 C CA . LEU A 1 100 ? 5.946 -10.595 -4.602 1.00 87.62 100 LEU A CA 1
ATOM 670 C C . LEU A 1 100 ? 6.794 -11.722 -4.013 1.00 87.62 100 LEU A C 1
ATOM 672 O O . LEU A 1 100 ? 7.835 -11.496 -3.403 1.00 87.62 100 LEU A O 1
ATOM 676 N N . GLY A 1 101 ? 6.334 -12.955 -4.197 1.00 85.69 101 GLY A N 1
ATOM 677 C CA . GLY A 1 101 ? 7.099 -14.156 -3.886 1.00 85.69 101 GLY A CA 1
ATOM 678 C C . GLY A 1 101 ? 7.881 -14.637 -5.105 1.00 85.69 101 GLY A C 1
ATOM 679 O O . GLY A 1 101 ? 7.350 -14.684 -6.210 1.00 85.69 101 GLY A O 1
ATOM 680 N N . GLY A 1 102 ? 9.129 -15.044 -4.919 1.00 75.06 102 GLY A N 1
ATOM 681 C CA . GLY A 1 102 ? 10.013 -15.507 -5.991 1.00 75.06 102 GLY A CA 1
ATOM 682 C C . GLY A 1 102 ? 11.458 -15.126 -5.683 1.00 75.06 102 GLY A C 1
ATOM 683 O O . GLY A 1 102 ? 11.709 -14.434 -4.703 1.00 75.06 102 GLY A O 1
ATOM 684 N N . GLY A 1 103 ? 12.416 -15.614 -6.474 1.00 69.56 103 GLY A N 1
ATOM 685 C CA . GLY A 1 103 ? 13.814 -15.173 -6.359 1.00 69.56 103 GLY A CA 1
ATOM 686 C C . GLY A 1 103 ? 14.026 -13.790 -6.985 1.00 69.56 103 GLY A C 1
ATOM 687 O O . GLY A 1 103 ? 13.076 -13.031 -7.157 1.00 69.56 103 GLY A O 1
ATOM 688 N N . ASP A 1 104 ? 15.245 -13.513 -7.453 1.00 63.12 104 ASP A N 1
ATOM 689 C CA . ASP A 1 104 ? 15.644 -12.281 -8.174 1.00 63.12 104 ASP A CA 1
ATOM 690 C C . ASP A 1 104 ? 14.781 -11.951 -9.413 1.00 63.12 104 ASP A C 1
ATOM 692 O O . ASP A 1 104 ? 14.906 -10.914 -10.054 1.00 63.12 104 ASP A O 1
ATOM 696 N N . THR A 1 105 ? 13.904 -12.864 -9.809 1.00 64.19 105 THR A N 1
ATOM 697 C CA . THR A 1 105 ? 12.944 -12.688 -10.891 1.00 64.19 105 THR A CA 1
ATOM 698 C C . THR A 1 105 ? 11.718 -11.888 -10.466 1.00 64.19 105 THR A C 1
ATOM 700 O O . THR A 1 105 ? 11.176 -11.153 -11.286 1.00 64.19 105 THR A O 1
ATOM 703 N N . ALA A 1 106 ? 11.307 -11.990 -9.198 1.00 64.12 106 ALA A N 1
ATOM 704 C CA . ALA A 1 106 ? 10.220 -11.203 -8.624 1.00 64.12 106 ALA A CA 1
ATOM 705 C C . ALA A 1 106 ? 10.596 -9.716 -8.519 1.00 64.12 106 ALA A C 1
ATOM 707 O O . ALA A 1 106 ? 9.751 -8.858 -8.746 1.00 64.12 106 ALA A O 1
ATOM 708 N N . THR A 1 107 ? 11.871 -9.407 -8.280 1.00 65.12 107 THR A N 1
ATOM 709 C CA . THR A 1 107 ? 12.383 -8.036 -8.109 1.00 65.12 107 THR A CA 1
ATOM 710 C C . THR A 1 107 ? 12.458 -7.230 -9.412 1.00 65.12 107 THR A C 1
ATOM 712 O O . THR A 1 107 ? 12.623 -6.015 -9.363 1.00 65.12 107 THR A O 1
ATOM 715 N N . ASN A 1 108 ? 12.292 -7.880 -10.571 1.00 72.19 108 ASN A N 1
ATOM 716 C CA . ASN A 1 108 ? 12.171 -7.234 -11.887 1.00 72.19 108 ASN A CA 1
ATOM 717 C C . ASN A 1 108 ? 10.710 -7.012 -12.323 1.00 72.19 108 ASN A C 1
ATOM 719 O O . ASN A 1 108 ? 10.459 -6.584 -13.450 1.00 72.19 108 ASN A O 1
ATOM 723 N N . THR A 1 109 ? 9.747 -7.344 -11.462 1.00 78.81 109 THR A N 1
ATOM 724 C CA . THR A 1 109 ? 8.321 -7.116 -11.720 1.00 78.81 109 THR A CA 1
ATOM 725 C C . THR A 1 109 ? 7.996 -5.646 -11.505 1.00 78.81 109 THR A C 1
ATOM 727 O O . THR A 1 109 ? 8.403 -5.064 -10.502 1.00 78.81 109 THR A O 1
ATOM 730 N N . GLN A 1 110 ? 7.224 -5.054 -12.411 1.00 80.75 110 GLN A N 1
ATOM 731 C CA . GLN A 1 110 ? 6.734 -3.688 -12.247 1.00 80.75 110 GLN A CA 1
ATOM 732 C C . GLN A 1 110 ? 5.330 -3.708 -11.654 1.00 80.75 110 GLN A C 1
ATOM 734 O O . GLN A 1 110 ? 4.444 -4.385 -12.175 1.00 80.75 110 GLN A O 1
ATOM 739 N N . ILE A 1 111 ? 5.110 -2.950 -10.581 1.00 86.25 111 ILE A N 1
ATOM 740 C CA . ILE A 1 111 ? 3.778 -2.744 -10.009 1.00 86.25 111 ILE A CA 1
ATOM 741 C C . ILE A 1 111 ? 3.163 -1.510 -10.652 1.00 86.25 111 ILE A C 1
ATOM 743 O O . ILE A 1 111 ? 3.525 -0.384 -10.340 1.00 86.25 111 ILE A O 1
ATOM 747 N N . LEU A 1 112 ? 2.237 -1.726 -11.578 1.00 86.81 112 LEU A N 1
ATOM 748 C CA . LEU A 1 112 ? 1.584 -0.670 -12.350 1.00 86.81 112 LEU A CA 1
ATOM 749 C C . LEU A 1 112 ? 0.467 0.024 -11.565 1.00 86.81 112 LEU A C 1
ATOM 751 O O . LEU A 1 112 ? 0.164 1.196 -11.815 1.00 86.81 112 LEU A O 1
ATOM 755 N N . GLN A 1 113 ? -0.179 -0.723 -10.668 1.00 91.44 113 GLN A N 1
ATOM 756 C CA . GLN A 1 113 ? -1.212 -0.232 -9.763 1.00 91.44 113 GLN A CA 1
ATOM 757 C C . GLN A 1 113 ? -1.119 -0.968 -8.430 1.00 91.44 113 GLN A C 1
ATOM 759 O O . GLN A 1 113 ? -0.963 -2.187 -8.411 1.00 91.44 113 GLN A O 1
ATOM 764 N N . ASP A 1 114 ? -1.299 -0.235 -7.345 1.00 92.25 114 ASP A N 1
ATOM 765 C CA . ASP A 1 114 ? -1.466 -0.741 -5.987 1.00 92.25 114 ASP A CA 1
ATOM 766 C C . ASP A 1 114 ? -2.494 0.169 -5.332 1.00 92.25 114 ASP A C 1
ATOM 768 O O . ASP A 1 114 ? -2.160 1.292 -4.971 1.00 92.25 114 ASP A O 1
ATOM 772 N N . ARG A 1 115 ? -3.774 -0.212 -5.331 1.00 94.19 115 ARG A N 1
ATOM 773 C CA . ARG A 1 115 ? -4.843 0.749 -5.032 1.00 94.19 115 ARG A CA 1
ATOM 774 C C . ARG A 1 115 ? -6.066 0.126 -4.375 1.00 94.19 115 ARG A C 1
ATOM 776 O O . ARG A 1 115 ? -6.402 -1.029 -4.661 1.00 94.19 115 ARG A O 1
ATOM 783 N N . PRO A 1 116 ? -6.826 0.919 -3.603 1.00 95.75 116 PRO A N 1
ATOM 784 C CA . PRO A 1 116 ? -8.202 0.564 -3.310 1.00 95.75 116 PRO A CA 1
ATOM 785 C C . PRO A 1 116 ? -9.011 0.548 -4.618 1.00 95.75 116 PRO A C 1
ATOM 787 O O . PRO A 1 116 ? -8.895 1.440 -5.461 1.00 95.75 116 PRO A O 1
ATOM 790 N N . ASP A 1 117 ? -9.826 -0.486 -4.802 1.00 92.94 117 ASP A N 1
ATOM 791 C CA . ASP A 1 117 ? -10.681 -0.643 -5.987 1.00 92.94 117 ASP A CA 1
ATOM 792 C C . ASP A 1 117 ? -12.155 -0.427 -5.654 1.00 92.94 117 ASP A C 1
ATOM 794 O O . ASP A 1 117 ? -12.893 0.218 -6.393 1.00 92.94 117 ASP A O 1
ATOM 798 N N . THR A 1 118 ? -12.563 -0.895 -4.478 1.00 93.31 118 THR A N 1
ATOM 799 C CA . THR A 1 118 ? -13.852 -0.577 -3.864 1.00 93.31 118 THR A CA 1
ATOM 800 C C . THR A 1 118 ? -13.628 -0.270 -2.382 1.00 93.31 118 THR A C 1
ATOM 802 O O . THR A 1 118 ? -12.555 -0.572 -1.856 1.00 93.31 118 THR A O 1
ATOM 805 N N . PRO A 1 119 ? -14.634 0.235 -1.644 1.00 92.06 119 PRO A N 1
ATOM 806 C CA . PRO A 1 119 ? -14.536 0.396 -0.188 1.00 92.06 119 PRO A CA 1
ATOM 807 C C . PRO A 1 119 ? -14.227 -0.896 0.595 1.00 92.06 119 PRO A C 1
ATOM 809 O O . PRO A 1 119 ? -13.982 -0.842 1.795 1.00 92.06 119 PRO A O 1
ATOM 812 N N . SER A 1 120 ? -14.270 -2.060 -0.060 1.00 95.19 120 SER A N 1
ATOM 813 C CA . SER A 1 120 ? -14.025 -3.374 0.540 1.00 95.19 120 SER A CA 1
ATOM 814 C C . SER A 1 120 ? -12.975 -4.202 -0.201 1.00 95.19 120 SER A C 1
ATOM 816 O O . SER A 1 120 ? -12.847 -5.391 0.082 1.00 95.19 120 SER A O 1
ATOM 818 N N . SER A 1 121 ? -12.267 -3.635 -1.180 1.00 97.25 121 SER A N 1
ATOM 819 C CA . SER A 1 121 ? -11.304 -4.399 -1.972 1.00 97.25 121 SER A CA 1
ATOM 820 C C . SER A 1 121 ? -10.079 -3.598 -2.366 1.00 97.25 121 SER A C 1
ATOM 822 O O . SER A 1 121 ? -10.147 -2.403 -2.660 1.00 97.25 121 SER A O 1
ATOM 824 N N . TRP A 1 122 ? -8.968 -4.318 -2.429 1.00 98.06 122 TRP A N 1
ATOM 825 C CA . TRP A 1 122 ? -7.679 -3.812 -2.855 1.00 98.06 122 TRP A CA 1
ATOM 826 C C . TRP A 1 122 ? -7.230 -4.560 -4.101 1.00 98.06 122 TRP A C 1
ATOM 828 O O . TRP A 1 122 ? -7.285 -5.792 -4.129 1.00 98.06 122 TRP A O 1
ATOM 838 N N . THR A 1 123 ? -6.797 -3.827 -5.122 1.00 97.19 123 THR A N 1
ATOM 839 C CA . THR A 1 123 ? -6.363 -4.384 -6.402 1.00 97.19 123 THR A CA 1
ATOM 840 C C . THR A 1 123 ? -4.927 -3.986 -6.678 1.00 97.19 123 THR A C 1
ATOM 842 O O . THR A 1 123 ? -4.558 -2.816 -6.582 1.00 97.19 123 THR A O 1
ATOM 845 N N . VAL A 1 124 ? -4.140 -4.973 -7.092 1.00 94.94 124 VAL A N 1
ATOM 846 C CA . VAL A 1 124 ? -2.772 -4.778 -7.561 1.00 94.94 124 VAL A CA 1
ATOM 847 C C . VAL A 1 124 ? -2.711 -5.218 -9.009 1.00 94.94 124 VAL A C 1
ATOM 849 O O . VAL A 1 124 ? -3.226 -6.279 -9.377 1.00 94.94 124 VAL A O 1
ATOM 852 N N . VAL A 1 125 ? -2.092 -4.387 -9.835 1.00 92.44 125 VAL A N 1
ATOM 853 C CA . VAL A 1 125 ? -1.790 -4.703 -11.225 1.00 92.44 125 VAL A CA 1
ATOM 854 C C . VAL A 1 125 ? -0.285 -4.701 -11.376 1.00 92.44 125 VAL A C 1
ATOM 856 O O . VAL A 1 125 ? 0.363 -3.693 -11.109 1.00 92.44 125 VAL A O 1
ATOM 859 N N . ALA A 1 126 ? 0.261 -5.824 -11.816 1.00 88.50 126 ALA A N 1
ATOM 860 C CA . ALA A 1 126 ? 1.682 -5.994 -12.051 1.00 88.50 126 ALA A CA 1
ATOM 861 C C . ALA A 1 126 ? 1.942 -6.417 -13.494 1.00 88.50 126 ALA A C 1
ATOM 863 O O . ALA A 1 126 ? 1.087 -7.028 -14.134 1.00 88.50 126 ALA A O 1
ATOM 864 N N . GLU A 1 127 ? 3.138 -6.148 -13.990 1.00 84.81 127 GLU A N 1
ATOM 865 C CA . GLU A 1 127 ? 3.616 -6.662 -15.266 1.00 84.81 127 GLU A CA 1
ATOM 866 C C . GLU A 1 127 ? 4.956 -7.371 -15.075 1.00 84.81 127 GLU A C 1
ATOM 868 O O . GLU A 1 127 ? 5.858 -6.873 -14.392 1.00 84.81 127 GLU A O 1
ATOM 873 N N . ASN A 1 128 ? 5.076 -8.555 -15.682 1.00 81.19 128 ASN A N 1
ATOM 874 C CA . ASN A 1 128 ? 6.342 -9.269 -15.733 1.00 81.19 128 ASN A CA 1
ATOM 875 C C . ASN A 1 128 ? 7.198 -8.679 -16.855 1.00 81.19 128 ASN A C 1
ATOM 877 O O . ASN A 1 128 ? 6.800 -8.701 -18.023 1.00 81.19 128 ASN A O 1
ATOM 881 N N . ALA A 1 129 ? 8.387 -8.182 -16.526 1.00 70.62 129 ALA A N 1
ATOM 882 C CA . ALA A 1 129 ? 9.323 -7.738 -17.547 1.00 70.62 129 ALA A CA 1
ATOM 883 C C . ALA A 1 129 ? 9.725 -8.911 -18.465 1.00 70.62 129 ALA A C 1
ATOM 885 O O . ALA A 1 129 ? 9.751 -10.069 -18.052 1.00 70.62 129 ALA A O 1
ATOM 886 N N . ALA A 1 130 ? 10.127 -8.622 -19.706 1.00 64.69 130 ALA A N 1
ATOM 887 C CA . ALA A 1 130 ? 10.531 -9.652 -20.677 1.00 64.69 130 ALA A CA 1
ATOM 888 C C . ALA A 1 130 ? 11.722 -10.524 -20.215 1.00 64.69 130 ALA A C 1
ATOM 890 O O . ALA A 1 130 ? 11.904 -11.636 -20.706 1.00 64.69 130 ALA A O 1
ATOM 891 N N . VAL A 1 131 ? 12.529 -10.022 -19.274 1.00 65.88 131 VAL A N 1
ATOM 892 C CA . VAL A 1 131 ? 13.647 -10.736 -18.627 1.00 65.88 131 VAL A CA 1
ATOM 893 C C . VAL A 1 131 ? 13.291 -11.278 -17.237 1.00 65.88 131 VAL A C 1
ATOM 895 O O . VAL A 1 131 ? 14.136 -11.873 -16.569 1.00 65.88 131 VAL A O 1
ATOM 898 N N . GLY A 1 132 ? 12.055 -11.068 -16.787 1.00 69.31 132 GLY A N 1
ATOM 899 C CA . GLY A 1 132 ? 11.552 -11.567 -15.522 1.00 69.31 132 GLY A CA 1
ATOM 900 C C . GLY A 1 132 ? 11.239 -13.061 -15.595 1.00 69.31 132 GLY A C 1
ATOM 901 O O . GLY A 1 132 ? 10.743 -13.600 -16.589 1.00 69.31 132 GLY A O 1
ATOM 902 N N . GLY A 1 133 ? 11.580 -13.764 -14.525 1.00 79.50 133 GLY A N 1
ATOM 903 C CA . GLY A 1 133 ? 11.221 -15.168 -14.342 1.00 79.50 133 GLY A CA 1
ATOM 904 C C . GLY A 1 133 ? 9.880 -15.331 -13.626 1.00 79.50 133 GLY A C 1
ATOM 905 O O . GLY A 1 133 ? 9.094 -14.386 -13.551 1.00 79.50 133 GLY A O 1
ATOM 906 N N . PRO A 1 134 ? 9.583 -16.537 -13.123 1.00 85.88 134 PRO A N 1
ATOM 907 C CA . PRO A 1 134 ? 8.322 -16.775 -12.451 1.00 85.88 134 PRO A CA 1
ATOM 908 C C . PRO A 1 134 ? 8.281 -16.063 -11.094 1.00 85.88 134 PRO A C 1
ATOM 910 O O . PRO A 1 134 ? 9.300 -15.961 -10.403 1.00 85.88 134 PRO A O 1
ATOM 913 N N . TYR A 1 135 ? 7.092 -15.616 -10.701 1.00 87.00 135 TYR A N 1
ATOM 914 C CA . TYR A 1 135 ? 6.821 -15.054 -9.380 1.00 87.00 135 TYR A CA 1
ATOM 915 C C . TYR A 1 135 ? 5.384 -15.361 -8.948 1.00 87.00 135 TYR A C 1
ATOM 917 O O . TYR A 1 135 ? 4.556 -15.822 -9.729 1.00 87.00 135 TYR A O 1
ATOM 925 N N . THR A 1 136 ? 5.085 -15.136 -7.677 1.00 91.81 136 THR A N 1
ATOM 926 C CA . THR A 1 136 ? 3.733 -15.159 -7.123 1.00 91.81 136 THR A CA 1
ATOM 927 C C . THR A 1 136 ? 3.380 -13.746 -6.705 1.00 91.81 136 THR A C 1
ATOM 929 O O . THR A 1 136 ? 4.042 -13.188 -5.835 1.00 91.81 136 THR A O 1
ATOM 932 N N . LEU A 1 137 ? 2.347 -13.169 -7.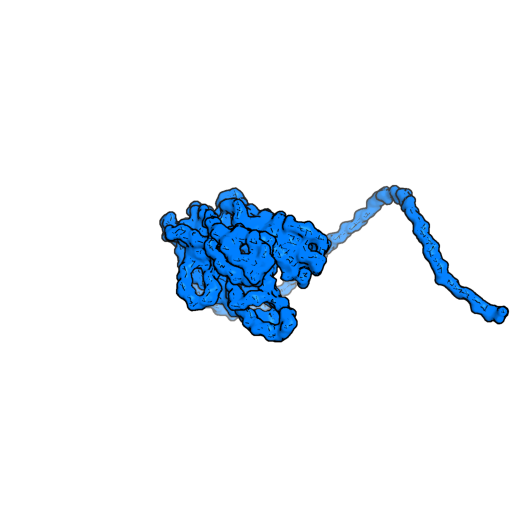311 1.00 92.38 137 LEU A N 1
ATOM 933 C CA . LEU A 1 137 ? 1.767 -11.922 -6.830 1.00 92.38 137 LEU A CA 1
ATOM 934 C C . LEU A 1 137 ? 0.739 -12.260 -5.763 1.00 92.38 137 LEU A C 1
ATOM 936 O O . LEU A 1 137 ? -0.194 -13.014 -6.037 1.00 92.38 137 LEU A O 1
ATOM 940 N N . THR A 1 138 ? 0.902 -11.693 -4.575 1.00 95.38 138 THR A N 1
ATOM 941 C CA . THR A 1 138 ? -0.109 -11.718 -3.520 1.00 95.38 138 THR A CA 1
ATOM 942 C C . THR A 1 138 ? -0.587 -10.300 -3.266 1.00 95.38 138 THR A C 1
ATOM 944 O O . THR A 1 138 ? 0.220 -9.418 -2.994 1.00 95.38 138 THR A O 1
ATOM 947 N N . THR A 1 139 ? -1.892 -10.088 -3.349 1.00 96.50 139 THR A N 1
ATOM 948 C CA . THR A 1 139 ? -2.563 -8.830 -3.021 1.00 96.50 139 THR A CA 1
ATOM 949 C C . THR A 1 139 ? -3.214 -8.950 -1.658 1.00 96.50 139 THR A C 1
ATOM 951 O O . THR A 1 139 ? -3.781 -10.000 -1.341 1.00 96.50 139 THR A O 1
ATOM 954 N N . TYR A 1 140 ? -3.174 -7.870 -0.881 1.00 96.44 140 TYR A N 1
ATOM 955 C CA . TYR A 1 140 ? -3.730 -7.818 0.461 1.00 96.44 140 TYR A CA 1
ATOM 956 C C . TYR A 1 140 ? -4.786 -6.730 0.601 1.00 96.44 140 TYR A C 1
ATOM 958 O O . TYR A 1 140 ? -4.603 -5.618 0.119 1.00 96.44 140 TYR A O 1
ATOM 966 N N . ALA A 1 141 ? -5.862 -7.058 1.313 1.00 96.81 141 ALA A N 1
ATOM 967 C CA . ALA A 1 141 ? -6.809 -6.093 1.855 1.00 96.81 141 ALA A CA 1
ATOM 968 C C . ALA A 1 141 ? -6.785 -6.223 3.381 1.00 96.81 141 ALA A C 1
ATOM 970 O O . ALA A 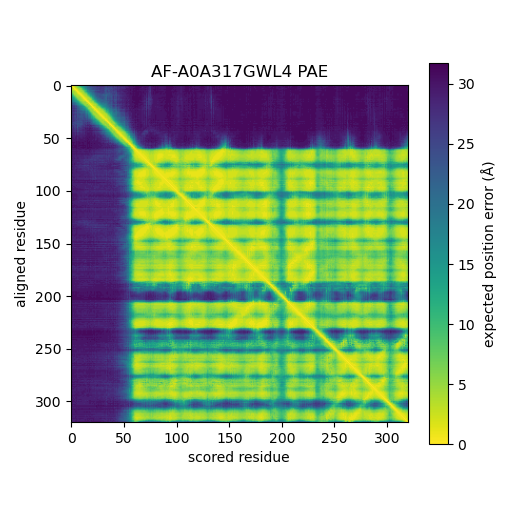1 141 ? -6.982 -7.320 3.913 1.00 96.81 141 ALA A O 1
ATOM 971 N N . ASP A 1 142 ? -6.519 -5.119 4.072 1.00 95.00 142 ASP A N 1
ATOM 972 C CA . ASP A 1 142 ? -6.374 -5.081 5.523 1.00 95.00 142 ASP A CA 1
ATOM 973 C C . ASP A 1 142 ? -7.660 -4.532 6.146 1.00 95.00 142 ASP A C 1
ATOM 975 O O . ASP A 1 142 ? -8.056 -3.377 5.953 1.00 95.00 142 ASP A O 1
ATOM 979 N N . CYS A 1 143 ? -8.348 -5.413 6.867 1.00 93.94 143 CYS A N 1
ATOM 980 C CA . CYS A 1 143 ? -9.750 -5.264 7.208 1.00 93.94 143 CYS A CA 1
ATOM 981 C C . CYS A 1 143 ? -9.932 -5.149 8.716 1.00 93.94 143 CYS A C 1
ATOM 983 O O . CYS A 1 143 ? -9.592 -6.053 9.479 1.00 93.94 143 CYS A O 1
ATOM 985 N N . LEU A 1 144 ? -10.545 -4.060 9.153 1.00 91.19 144 LEU A N 1
ATOM 986 C CA . LEU A 1 144 ? -10.924 -3.864 10.536 1.00 91.19 144 LEU A CA 1
ATOM 987 C C . LEU A 1 144 ? -12.228 -4.588 10.843 1.00 91.19 144 LEU A C 1
ATOM 989 O O . LEU A 1 144 ? -13.280 -4.303 10.264 1.00 91.19 144 LEU A O 1
ATOM 993 N N . LYS A 1 145 ? -12.185 -5.439 11.860 1.00 89.19 145 LYS A N 1
ATOM 994 C CA . LYS A 1 145 ? -13.367 -5.952 12.538 1.00 89.19 145 LYS A CA 1
ATOM 995 C C . LYS A 1 145 ? -13.536 -5.220 13.861 1.00 89.19 145 LYS A C 1
ATOM 997 O O . LYS A 1 145 ? -12.744 -5.379 14.789 1.00 89.19 145 LYS A O 1
ATOM 1002 N N . SER A 1 146 ? -14.592 -4.420 13.951 1.00 84.25 146 SER A N 1
ATOM 1003 C CA . SER A 1 146 ? -14.903 -3.599 15.121 1.00 84.25 146 SER A CA 1
ATOM 1004 C C . SER A 1 146 ? -16.388 -3.686 15.465 1.00 84.25 146 SER A C 1
ATOM 1006 O O . SER A 1 146 ? -17.231 -3.917 14.602 1.00 84.25 146 SER A O 1
ATOM 1008 N N . LYS A 1 147 ? -16.719 -3.491 16.746 1.00 78.12 147 LYS A N 1
ATOM 1009 C CA . LYS A 1 147 ? -18.112 -3.325 17.195 1.00 78.12 147 LYS A CA 1
ATOM 1010 C C . LYS A 1 147 ? -18.667 -1.945 16.855 1.00 78.12 147 LYS A C 1
ATOM 1012 O O . LYS A 1 147 ? -19.869 -1.811 16.648 1.00 78.12 147 LYS A O 1
ATOM 1017 N N . ALA A 1 148 ? -17.805 -0.930 16.857 1.00 77.06 148 ALA A N 1
ATOM 1018 C CA . ALA A 1 148 ? -18.175 0.417 16.463 1.00 77.06 148 ALA A CA 1
ATOM 1019 C C . ALA A 1 148 ? -18.019 0.546 14.942 1.00 77.06 148 ALA A C 1
ATOM 1021 O O . ALA A 1 148 ? -16.963 0.162 14.427 1.00 77.06 148 ALA A O 1
ATOM 1022 N N . PRO A 1 149 ? -19.034 1.067 14.229 1.00 73.50 149 PRO A N 1
ATOM 1023 C CA . PRO A 1 149 ? -18.911 1.312 12.802 1.00 73.50 149 PRO A CA 1
ATOM 1024 C C . PRO A 1 149 ? -17.792 2.324 12.555 1.00 73.50 149 PRO A C 1
ATOM 1026 O O . PRO A 1 149 ? -17.699 3.340 13.245 1.00 73.50 149 PRO A O 1
ATOM 1029 N N . VAL A 1 150 ? -16.954 2.033 11.566 1.00 82.50 150 VAL A N 1
ATOM 1030 C CA . VAL A 1 150 ? -15.917 2.943 11.083 1.00 82.50 150 VAL A CA 1
ATOM 1031 C C . VAL A 1 150 ? -16.339 3.431 9.713 1.00 82.50 150 VAL A C 1
ATOM 1033 O O . VAL A 1 150 ? -16.641 2.626 8.831 1.00 82.50 150 VAL A O 1
ATOM 1036 N N . VAL A 1 151 ? -16.401 4.750 9.562 1.00 86.38 151 VAL A N 1
ATOM 1037 C CA . VAL A 1 151 ? -16.716 5.386 8.286 1.00 86.38 151 VAL A CA 1
ATOM 1038 C C . VAL A 1 151 ? -15.410 5.606 7.543 1.00 86.38 151 VAL A C 1
ATOM 1040 O O . VAL A 1 151 ? -14.517 6.289 8.047 1.00 86.38 151 VAL A O 1
ATOM 1043 N N . THR A 1 152 ? -15.318 5.006 6.360 1.00 89.31 152 THR A N 1
ATOM 1044 C CA . THR A 1 152 ? -14.179 5.146 5.458 1.00 89.31 152 THR A CA 1
ATOM 1045 C C . THR A 1 152 ? -14.564 5.840 4.170 1.00 89.31 152 THR A C 1
ATOM 1047 O O . THR A 1 152 ? -15.625 5.567 3.607 1.00 89.31 152 THR A O 1
ATOM 1050 N N . HIS A 1 153 ? -13.640 6.638 3.652 1.00 90.62 153 HIS A N 1
ATOM 1051 C CA . HIS A 1 153 ? -13.726 7.265 2.340 1.00 90.62 153 HIS A CA 1
ATOM 1052 C C . HIS A 1 153 ? -12.480 6.915 1.538 1.00 90.62 153 HIS A C 1
ATOM 1054 O O . HIS A 1 153 ? -11.382 6.872 2.087 1.00 90.62 153 HIS A O 1
ATOM 1060 N N . ILE A 1 154 ? -12.648 6.686 0.240 1.00 95.06 154 ILE A N 1
ATOM 1061 C CA . ILE A 1 154 ? -11.527 6.625 -0.697 1.00 95.06 154 ILE A CA 1
ATOM 1062 C C . ILE A 1 154 ? -11.497 7.967 -1.414 1.00 95.06 154 ILE A C 1
ATOM 1064 O O . ILE A 1 154 ? -12.473 8.343 -2.064 1.00 95.06 154 ILE A O 1
ATOM 1068 N N . VAL A 1 155 ? -10.396 8.694 -1.267 1.00 95.06 155 VAL A N 1
ATOM 1069 C CA . VAL A 1 155 ? -10.132 9.913 -2.030 1.00 95.06 155 VAL A CA 1
ATOM 1070 C C . VAL A 1 155 ? -9.241 9.551 -3.202 1.00 95.06 155 VAL A C 1
ATOM 1072 O O . VAL A 1 155 ? -8.223 8.892 -3.019 1.00 95.06 155 VAL A O 1
ATOM 1075 N N . GLU A 1 156 ? -9.619 10.012 -4.387 1.00 95.12 156 GLU A N 1
ATOM 1076 C CA . GLU A 1 156 ? -8.819 9.914 -5.601 1.00 95.12 156 GLU A CA 1
ATOM 1077 C C . GLU A 1 156 ? -8.368 11.313 -6.025 1.00 95.12 156 GLU A C 1
ATOM 1079 O O . GLU A 1 156 ? -9.152 12.266 -6.019 1.00 95.12 156 GLU A O 1
ATOM 1084 N N . SER A 1 157 ? -7.101 11.426 -6.404 1.00 93.25 157 SER A N 1
ATOM 1085 C CA . SER A 1 157 ? -6.496 12.638 -6.939 1.00 93.25 157 SER A CA 1
ATOM 1086 C C . SER A 1 157 ? -5.826 12.310 -8.266 1.00 93.25 157 SER A C 1
ATOM 1088 O O . SER A 1 157 ? -4.890 11.510 -8.319 1.00 93.25 157 SER A O 1
ATOM 1090 N N . ALA A 1 158 ? -6.321 12.910 -9.346 1.00 90.50 158 ALA A N 1
ATOM 1091 C CA . ALA A 1 158 ? -5.702 12.794 -10.658 1.00 90.50 158 ALA A CA 1
ATOM 1092 C C . ALA A 1 158 ? -4.496 13.732 -10.752 1.00 90.50 158 ALA A C 1
ATOM 1094 O O . ALA A 1 158 ? -4.561 14.903 -10.369 1.00 90.50 158 ALA A O 1
ATOM 1095 N N . PHE A 1 159 ? -3.410 13.228 -11.319 1.00 84.62 159 PHE A N 1
ATOM 1096 C CA . PHE A 1 159 ? -2.147 13.934 -11.444 1.00 84.62 159 PHE A CA 1
ATOM 1097 C C . PHE A 1 159 ? -1.680 13.926 -12.901 1.00 84.62 159 PHE A C 1
ATOM 1099 O O . PHE A 1 159 ? -1.845 12.935 -13.600 1.00 84.62 159 PHE A O 1
ATOM 1106 N N . SER A 1 160 ? -1.113 15.033 -13.388 1.00 87.94 160 SER A N 1
ATOM 1107 C CA . SER A 1 160 ? -0.639 15.161 -14.775 1.00 87.94 160 SER A CA 1
ATOM 1108 C C . SER A 1 160 ? 0.794 15.706 -14.803 1.00 87.94 160 SER A C 1
ATOM 1110 O O . SER A 1 160 ? 0.987 16.898 -15.060 1.00 87.94 160 SER A O 1
ATOM 1112 N N . PRO A 1 161 ? 1.800 14.862 -14.524 1.00 85.25 161 PRO A N 1
ATOM 1113 C CA . PRO A 1 161 ? 3.202 15.265 -14.554 1.00 85.25 161 PRO A CA 1
ATOM 1114 C C . PRO A 1 161 ? 3.707 15.492 -15.985 1.00 85.25 161 PRO A C 1
ATOM 1116 O O . PRO A 1 161 ? 3.147 14.954 -16.948 1.00 85.25 161 PRO A O 1
ATOM 1119 N N . PRO A 1 162 ? 4.801 16.254 -16.155 1.00 87.25 162 PR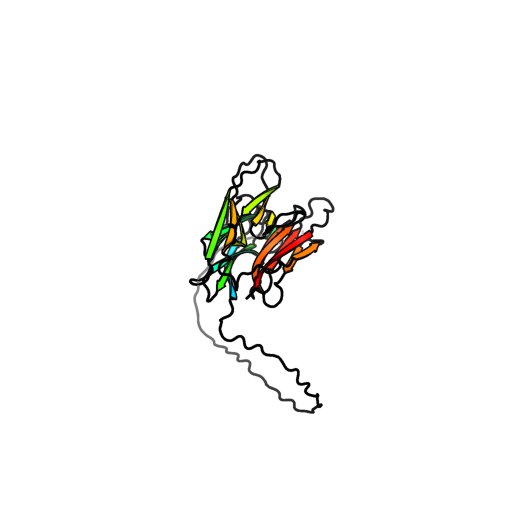O A N 1
ATOM 1120 C CA . PRO A 1 162 ? 5.494 16.320 -17.432 1.00 87.25 162 PRO A CA 1
ATOM 1121 C C . PRO A 1 162 ? 6.095 14.954 -17.804 1.00 87.25 162 PRO A C 1
ATOM 1123 O O . PRO A 1 162 ? 6.604 14.217 -16.964 1.00 87.25 162 PRO A O 1
ATOM 1126 N N . ALA A 1 163 ? 6.064 14.626 -19.096 1.00 87.50 163 ALA A N 1
ATOM 1127 C CA . ALA A 1 163 ? 6.624 13.392 -19.649 1.00 87.50 163 ALA A CA 1
ATOM 1128 C C . ALA A 1 163 ? 8.138 13.525 -19.902 1.00 87.50 163 ALA A C 1
ATOM 1130 O O . ALA A 1 163 ? 8.604 13.470 -21.044 1.00 87.50 163 ALA A O 1
ATOM 1131 N N . ASP A 1 164 ? 8.901 13.780 -18.844 1.00 86.62 164 ASP A N 1
ATOM 1132 C CA . ASP A 1 164 ? 10.300 14.212 -18.911 1.00 86.62 164 ASP A CA 1
ATOM 1133 C C . ASP A 1 164 ? 11.326 13.112 -18.598 1.00 86.62 164 ASP A C 1
ATOM 1135 O O . ASP A 1 164 ? 12.521 13.335 -18.789 1.00 86.62 164 ASP A O 1
ATOM 1139 N N . GLY A 1 165 ? 10.877 11.919 -18.200 1.00 81.19 165 GLY A N 1
ATOM 1140 C CA . GLY A 1 165 ? 11.771 10.839 -17.775 1.00 81.19 165 GLY A CA 1
ATOM 1141 C C . GLY A 1 165 ? 12.099 10.859 -16.279 1.00 81.19 165 GLY A C 1
ATOM 1142 O O . GLY A 1 165 ? 12.922 10.057 -15.847 1.00 81.19 165 GLY A O 1
ATOM 1143 N N . ASN A 1 166 ? 11.515 11.786 -15.509 1.00 80.31 166 ASN A N 1
ATOM 1144 C CA . ASN A 1 166 ? 11.803 11.964 -14.089 1.00 80.31 166 ASN A CA 1
ATOM 1145 C C . ASN A 1 166 ? 10.667 11.452 -13.200 1.00 80.31 166 ASN A C 1
ATOM 1147 O O . ASN A 1 166 ? 9.562 11.139 -13.646 1.00 80.31 166 ASN A O 1
ATOM 1151 N N . TYR A 1 167 ? 10.967 11.406 -11.909 1.00 78.69 167 TYR A N 1
ATOM 1152 C CA . TYR A 1 167 ? 10.003 11.125 -10.862 1.00 78.69 167 TYR A CA 1
ATOM 1153 C C . TYR A 1 167 ? 9.315 12.395 -10.404 1.00 78.69 167 TYR A C 1
ATOM 1155 O O . TYR A 1 167 ? 9.958 13.432 -10.238 1.00 78.69 167 TYR A O 1
ATOM 1163 N N . HIS A 1 168 ? 8.020 12.283 -10.137 1.00 81.06 168 HIS A N 1
ATOM 1164 C CA . HIS A 1 168 ? 7.215 13.387 -9.640 1.00 81.06 168 HIS A CA 1
ATOM 1165 C C . HIS A 1 168 ? 6.410 12.953 -8.426 1.00 81.06 168 HIS A C 1
ATOM 1167 O O . HIS A 1 168 ? 5.905 11.831 -8.365 1.00 81.06 168 HIS A O 1
ATOM 1173 N N . GLU A 1 169 ? 6.299 13.855 -7.459 1.00 81.75 169 GLU A N 1
ATOM 1174 C CA . GLU A 1 169 ? 5.467 13.659 -6.279 1.00 81.75 169 GLU A CA 1
ATOM 1175 C C . GLU A 1 169 ? 4.013 14.000 -6.603 1.00 81.75 169 GLU A C 1
ATOM 1177 O O . GLU A 1 169 ? 3.715 15.006 -7.253 1.00 81.75 169 GLU A O 1
ATOM 1182 N N . ALA A 1 170 ? 3.107 13.154 -6.132 1.00 83.81 170 ALA A N 1
ATOM 1183 C CA . ALA A 1 170 ? 1.674 13.329 -6.260 1.00 83.81 170 ALA A CA 1
ATOM 1184 C C . ALA A 1 170 ? 0.986 12.894 -4.972 1.00 83.81 170 ALA A C 1
ATOM 1186 O O . ALA A 1 170 ? 1.477 12.012 -4.268 1.00 83.81 170 ALA A O 1
ATOM 1187 N N . SER A 1 171 ? -0.162 13.500 -4.676 1.00 87.12 171 SER A N 1
ATOM 1188 C CA . SER A 1 171 ? -0.807 13.307 -3.385 1.00 87.12 171 SER A CA 1
ATOM 1189 C C . SER A 1 171 ? -2.326 13.267 -3.449 1.00 87.12 171 SER A C 1
ATOM 1191 O O . SER A 1 171 ? -2.958 13.870 -4.323 1.00 87.12 171 SER A O 1
ATOM 1193 N N . ALA A 1 172 ? -2.913 12.550 -2.493 1.00 89.69 172 ALA A N 1
ATOM 1194 C CA . ALA A 1 172 ? -4.342 12.512 -2.223 1.00 89.69 172 ALA A CA 1
ATOM 1195 C C . ALA A 1 172 ? -4.589 12.874 -0.756 1.00 89.69 172 ALA A C 1
ATOM 1197 O O . ALA A 1 172 ? -4.090 12.218 0.155 1.00 89.69 172 ALA A O 1
ATOM 1198 N N . ALA A 1 173 ? -5.359 13.936 -0.519 1.00 89.00 173 ALA A N 1
ATOM 1199 C CA . ALA A 1 173 ? -5.628 14.436 0.824 1.00 89.00 173 ALA A CA 1
ATOM 1200 C C . ALA A 1 173 ? -6.995 13.970 1.332 1.00 89.00 173 ALA A C 1
ATOM 1202 O O . ALA A 1 173 ? -8.029 14.223 0.714 1.00 89.00 173 ALA A O 1
ATOM 1203 N N . CYS A 1 174 ? -7.003 13.349 2.505 1.00 87.38 174 CYS A N 1
ATOM 1204 C CA . CYS A 1 174 ? -8.205 13.076 3.264 1.00 87.38 174 CYS A CA 1
ATOM 1205 C C . CYS A 1 174 ? -8.909 14.374 3.689 1.00 87.38 174 CYS A C 1
ATOM 1207 O O . CYS A 1 174 ? -8.240 15.376 3.986 1.00 87.38 174 CYS A O 1
ATOM 1209 N N . PRO A 1 175 ? -10.256 14.360 3.768 1.00 88.12 175 PRO A N 1
ATOM 1210 C CA . PRO A 1 175 ? -11.030 15.495 4.251 1.00 88.12 175 PRO A CA 1
ATOM 1211 C C . PRO A 1 175 ? -10.560 15.974 5.627 1.00 88.12 175 PRO A C 1
ATOM 1213 O O . PRO A 1 175 ? -10.008 15.216 6.427 1.00 88.12 175 PRO A O 1
ATOM 1216 N N . ASN A 1 176 ? -10.797 17.253 5.920 1.00 82.56 176 ASN A N 1
ATOM 1217 C CA . ASN A 1 176 ? -10.445 17.804 7.222 1.00 82.56 176 ASN A CA 1
ATOM 1218 C C . ASN A 1 176 ? -11.198 17.065 8.340 1.00 82.56 176 ASN A C 1
ATOM 1220 O O . ASN A 1 176 ? -12.416 16.909 8.273 1.00 82.56 176 ASN A O 1
ATOM 1224 N N . GLY A 1 177 ? -10.476 16.650 9.379 1.00 77.25 177 GLY A N 1
ATOM 1225 C CA . GLY A 1 177 ? -11.033 15.817 10.443 1.00 77.25 177 GLY A CA 1
ATOM 1226 C C . GLY A 1 177 ? -11.097 14.325 10.104 1.00 77.25 177 GLY A C 1
ATOM 1227 O O . GLY A 1 177 ? -11.693 13.576 10.877 1.00 77.25 177 GLY A O 1
ATOM 1228 N N . SER A 1 178 ? -10.471 13.873 9.019 1.00 82.94 178 SER A N 1
ATOM 1229 C CA . SER A 1 178 ? -10.239 12.453 8.739 1.00 82.94 178 SER A CA 1
ATOM 1230 C C . SER A 1 178 ? -8.740 12.132 8.823 1.00 82.94 178 SER A C 1
ATOM 1232 O O . SER A 1 178 ? -7.892 13.012 8.666 1.00 82.94 178 SER A O 1
ATOM 1234 N N . VAL A 1 179 ? -8.414 10.870 9.093 1.00 79.88 179 VAL A N 1
ATOM 1235 C CA . VAL A 1 179 ? -7.039 10.352 9.194 1.00 79.88 179 VAL A CA 1
ATOM 1236 C C . VAL A 1 179 ? -6.768 9.432 8.011 1.00 79.88 179 VAL A C 1
ATOM 1238 O O . VAL A 1 179 ? -7.632 8.626 7.666 1.00 79.88 179 VAL A O 1
ATOM 1241 N N . VAL A 1 180 ? -5.582 9.531 7.408 1.00 84.12 180 VAL A N 1
ATOM 1242 C CA . VAL A 1 180 ? -5.155 8.591 6.363 1.00 84.12 180 VAL A CA 1
ATOM 1243 C C . VAL A 1 180 ? -4.707 7.275 7.002 1.00 84.12 180 VAL A C 1
ATOM 1245 O O . VAL A 1 180 ? -3.849 7.264 7.881 1.00 84.12 180 VAL A O 1
ATOM 1248 N N . THR A 1 181 ? -5.306 6.157 6.598 1.00 85.38 181 THR A N 1
ATOM 1249 C CA . THR A 1 181 ? -4.958 4.813 7.100 1.00 85.38 181 THR A CA 1
ATOM 1250 C C . THR A 1 181 ? -4.197 3.973 6.089 1.00 85.38 181 THR A C 1
ATOM 1252 O O . THR A 1 181 ? -3.541 3.007 6.464 1.00 85.38 181 THR A O 1
ATOM 1255 N N . GLY A 1 182 ? -4.231 4.370 4.824 1.00 87.31 182 GLY A N 1
ATOM 1256 C CA . GLY A 1 182 ? -3.495 3.753 3.736 1.00 87.31 182 GLY A CA 1
ATOM 1257 C C . GLY A 1 182 ? -3.693 4.554 2.460 1.00 87.31 182 GLY A C 1
ATOM 1258 O O . GLY A 1 182 ? -4.396 5.566 2.446 1.00 87.31 182 GLY A O 1
ATOM 1259 N N . GLY A 1 183 ? -3.114 4.081 1.373 1.00 89.00 183 GLY A N 1
ATOM 1260 C CA . GLY A 1 183 ? -3.277 4.699 0.073 1.00 89.00 183 GLY A CA 1
ATOM 1261 C C . GLY A 1 183 ? -2.444 3.990 -0.972 1.00 89.00 183 GLY A C 1
ATOM 1262 O O . GLY A 1 183 ? -1.801 2.980 -0.694 1.00 89.00 183 GLY A O 1
ATOM 1263 N N . GLY A 1 184 ? -2.519 4.487 -2.192 1.00 89.44 184 GLY A N 1
ATOM 1264 C CA . GLY A 1 184 ? -2.034 3.753 -3.339 1.00 89.44 184 GLY A CA 1
ATOM 1265 C C . GLY A 1 184 ? -1.975 4.595 -4.597 1.00 89.44 184 GLY A C 1
ATOM 1266 O O . GLY A 1 184 ? -2.183 5.808 -4.565 1.00 89.44 184 GLY A O 1
ATOM 1267 N N . PHE A 1 185 ? -1.718 3.941 -5.720 1.00 90.00 185 PHE A N 1
ATOM 1268 C CA . PHE A 1 185 ? -1.550 4.592 -7.008 1.00 90.00 185 PHE A CA 1
ATOM 1269 C C . PHE A 1 185 ? -2.060 3.743 -8.172 1.00 90.00 185 PHE A C 1
ATOM 1271 O O . PHE A 1 185 ? -2.133 2.514 -8.113 1.00 90.00 185 PHE A O 1
ATOM 1278 N N . ALA A 1 186 ? -2.359 4.422 -9.274 1.00 90.81 186 ALA A N 1
ATOM 1279 C CA . ALA A 1 186 ? -2.529 3.839 -10.592 1.00 90.81 186 ALA A CA 1
ATOM 1280 C C . ALA A 1 186 ? -1.787 4.700 -11.611 1.00 90.81 186 ALA A C 1
ATOM 1282 O O . ALA A 1 186 ? -2.273 5.768 -11.971 1.00 90.81 186 ALA A O 1
ATOM 1283 N N . SER A 1 187 ? -0.620 4.253 -12.077 1.00 81.81 187 SER A N 1
ATOM 1284 C CA . SER A 1 187 ? 0.179 5.002 -13.059 1.00 81.81 187 SER A CA 1
ATOM 1285 C C . SER A 1 187 ? 0.287 4.287 -14.401 1.00 81.81 187 SER A C 1
ATOM 1287 O O . SER A 1 187 ? 0.412 4.943 -15.424 1.00 81.81 187 SER A O 1
ATOM 1289 N N . GLY A 1 188 ? 0.203 2.952 -14.427 1.00 73.88 188 GLY A N 1
ATOM 1290 C CA . GLY A 1 188 ? 0.392 2.175 -15.656 1.00 73.88 188 GLY A CA 1
ATOM 1291 C C . GLY A 1 188 ? 1.857 2.002 -16.077 1.00 73.88 188 GLY A C 1
ATOM 1292 O O . GLY A 1 188 ? 2.098 1.298 -17.051 1.00 73.88 188 GLY A O 1
ATOM 1293 N N . ILE A 1 189 ? 2.815 2.602 -15.356 1.00 65.88 189 ILE A N 1
ATOM 1294 C CA . ILE A 1 189 ? 4.268 2.517 -15.625 1.00 65.88 189 ILE A CA 1
ATOM 1295 C C . ILE A 1 189 ? 5.130 2.307 -14.366 1.00 65.88 189 ILE A C 1
ATOM 1297 O O . ILE A 1 189 ? 6.352 2.287 -14.469 1.00 65.88 189 ILE A O 1
ATOM 1301 N N . GLY A 1 190 ? 4.514 2.120 -13.193 1.00 60.72 190 GLY A N 1
ATOM 1302 C CA . GLY A 1 190 ? 5.228 1.941 -11.922 1.00 60.72 190 GLY A CA 1
ATOM 1303 C C . GLY A 1 190 ? 5.104 3.130 -10.968 1.00 60.72 190 GLY A C 1
ATOM 1304 O O . GLY A 1 190 ? 4.841 4.256 -11.399 1.00 60.72 190 GLY A O 1
ATOM 1305 N N . ALA A 1 191 ? 5.285 2.887 -9.672 1.00 58.00 191 ALA A N 1
ATOM 1306 C CA . ALA A 1 191 ? 5.626 3.910 -8.684 1.00 58.00 191 ALA A CA 1
ATOM 1307 C C . ALA A 1 191 ? 6.687 3.346 -7.732 1.00 58.00 191 ALA A C 1
ATOM 1309 O O . ALA A 1 191 ? 6.697 2.143 -7.465 1.00 58.00 191 ALA A O 1
ATOM 1310 N N . ASP A 1 192 ? 7.553 4.219 -7.221 1.00 55.44 192 ASP A N 1
ATOM 1311 C CA . ASP A 1 192 ? 8.779 3.801 -6.523 1.00 55.44 192 ASP A CA 1
ATOM 1312 C C . ASP A 1 192 ? 8.682 3.964 -5.005 1.00 55.44 192 ASP A C 1
ATOM 1314 O O . ASP A 1 192 ? 9.342 3.251 -4.254 1.00 55.44 192 ASP A O 1
ATOM 1318 N N . ALA A 1 193 ? 7.825 4.871 -4.534 1.00 55.47 193 ALA A N 1
ATOM 1319 C CA . ALA A 1 193 ? 7.550 5.050 -3.115 1.00 55.47 193 ALA A CA 1
ATOM 1320 C C . ALA A 1 193 ? 6.076 5.392 -2.899 1.00 55.47 193 ALA A C 1
ATOM 1322 O O . ALA A 1 193 ? 5.508 6.218 -3.619 1.00 55.47 193 ALA A O 1
ATOM 1323 N N . SER A 1 194 ? 5.468 4.777 -1.886 1.00 57.38 194 SER A N 1
ATOM 1324 C CA . SER A 1 194 ? 4.082 5.016 -1.479 1.00 57.38 194 SER A CA 1
ATOM 1325 C C . SER A 1 194 ? 4.059 5.290 0.017 1.00 57.38 194 SER A C 1
ATOM 1327 O O . SER A 1 194 ? 4.439 4.452 0.841 1.00 57.38 194 SER A O 1
ATOM 1329 N N . LEU A 1 195 ? 3.658 6.506 0.355 1.00 60.84 195 LEU A N 1
ATOM 1330 C CA . LEU A 1 195 ? 3.843 7.105 1.655 1.00 60.84 195 LEU A CA 1
ATOM 1331 C C . LEU A 1 195 ? 2.520 7.585 2.228 1.00 60.84 195 LEU A C 1
ATOM 1333 O O . LEU A 1 195 ? 1.821 8.337 1.564 1.00 60.84 195 LEU A O 1
ATOM 1337 N N . PRO A 1 196 ? 2.233 7.338 3.514 1.00 48.69 196 PRO A N 1
ATOM 1338 C CA . PRO A 1 196 ? 1.286 8.184 4.217 1.00 48.69 196 PRO A CA 1
ATOM 1339 C C . PRO A 1 196 ? 1.831 9.597 4.477 1.00 48.69 196 PRO A C 1
ATOM 1341 O O . PRO A 1 196 ? 1.108 10.368 5.086 1.00 48.69 196 PRO A O 1
ATOM 1344 N N . ILE A 1 197 ? 3.081 9.947 4.111 1.00 47.56 197 ILE A N 1
ATOM 1345 C CA . ILE A 1 197 ? 3.669 11.288 4.315 1.00 47.56 197 ILE A CA 1
ATOM 1346 C C . ILE A 1 197 ? 4.891 11.595 3.409 1.00 47.56 197 ILE A C 1
ATOM 1348 O O . ILE A 1 197 ? 5.867 10.855 3.453 1.00 47.56 197 ILE A O 1
ATOM 1352 N N . ASN A 1 198 ? 4.882 12.765 2.754 1.00 41.53 198 ASN A N 1
ATOM 1353 C CA . ASN A 1 198 ? 5.915 13.460 1.963 1.00 41.53 198 ASN A CA 1
ATOM 1354 C C . ASN A 1 198 ? 7.386 13.067 2.205 1.00 41.53 198 ASN A C 1
ATOM 1356 O O . ASN A 1 198 ? 7.903 13.090 3.334 1.00 41.53 198 ASN A O 1
ATOM 1360 N N . GLY A 1 199 ? 8.078 12.820 1.090 1.00 36.00 199 GLY A N 1
ATOM 1361 C CA . GLY A 1 199 ? 9.529 12.736 1.006 1.00 36.00 199 GLY A CA 1
ATOM 1362 C C . GLY A 1 199 ? 10.226 14.007 1.514 1.00 36.00 199 GLY A C 1
ATOM 1363 O O . GLY A 1 199 ? 9.678 15.104 1.522 1.00 36.00 199 GLY A O 1
ATOM 1364 N N . ALA A 1 200 ? 11.449 13.820 2.011 1.00 32.94 200 ALA A N 1
ATOM 1365 C CA . ALA A 1 200 ? 12.452 14.847 2.306 1.00 32.94 200 ALA A CA 1
ATOM 1366 C C . ALA A 1 200 ? 11.999 16.137 3.054 1.00 32.94 200 ALA A C 1
ATOM 1368 O O . ALA A 1 200 ? 11.964 17.237 2.510 1.00 32.94 200 ALA A O 1
ATOM 1369 N N . GLY A 1 201 ? 11.846 16.046 4.383 1.00 33.53 201 GLY A N 1
ATOM 1370 C CA . GLY A 1 201 ? 12.384 17.093 5.274 1.00 33.53 201 GLY A CA 1
ATOM 1371 C C . GLY A 1 201 ? 11.516 18.293 5.691 1.00 33.53 201 GLY A C 1
ATOM 1372 O O . GLY A 1 201 ? 12.078 19.240 6.239 1.00 33.53 201 GLY A O 1
ATOM 1373 N N . THR A 1 202 ? 10.187 18.290 5.538 1.00 31.33 202 THR A N 1
ATOM 1374 C CA . THR A 1 202 ? 9.326 19.362 6.101 1.00 31.33 202 THR A CA 1
ATOM 1375 C C . THR A 1 202 ? 8.195 18.831 6.990 1.00 31.33 202 THR A C 1
ATOM 1377 O O . THR A 1 202 ? 7.788 17.676 6.886 1.00 31.33 202 THR A O 1
ATOM 1380 N N . ALA A 1 203 ? 7.765 19.653 7.958 1.00 35.03 203 ALA A N 1
ATOM 1381 C CA . ALA A 1 203 ? 6.788 19.308 8.993 1.00 35.03 203 ALA A CA 1
ATOM 1382 C C . ALA A 1 203 ? 5.439 18.859 8.389 1.00 35.03 203 ALA A C 1
ATOM 1384 O O . ALA A 1 203 ? 4.912 19.497 7.483 1.00 35.03 203 ALA A O 1
ATOM 1385 N N . ARG A 1 204 ? 4.922 17.734 8.898 1.00 55.81 204 ARG A N 1
ATOM 1386 C CA . ARG A 1 204 ? 4.074 16.757 8.189 1.00 55.81 204 ARG A CA 1
ATOM 1387 C C . ARG A 1 204 ? 2.586 16.862 8.557 1.00 55.81 204 ARG A C 1
ATOM 1389 O O . ARG A 1 204 ? 2.277 17.148 9.712 1.00 55.81 204 ARG A O 1
ATOM 1396 N N . SER A 1 205 ? 1.684 16.565 7.612 1.00 52.62 205 SER A N 1
ATOM 1397 C CA . SER A 1 205 ? 0.225 16.522 7.828 1.00 52.62 205 SER A CA 1
ATOM 1398 C C . SER A 1 205 ? -0.299 15.083 7.777 1.00 52.62 205 SER A C 1
ATOM 1400 O O . SER A 1 205 ? -0.093 14.392 6.787 1.00 52.62 205 SER A O 1
ATOM 1402 N N . ALA A 1 206 ? -0.988 14.629 8.825 1.00 61.28 206 ALA A N 1
ATOM 1403 C CA . ALA A 1 206 ? -1.441 13.242 9.023 1.00 61.28 206 ALA A CA 1
ATOM 1404 C C . ALA A 1 206 ? -2.665 12.812 8.185 1.00 61.28 206 ALA A C 1
ATOM 1406 O O . ALA A 1 206 ? -3.321 11.811 8.474 1.00 61.28 206 ALA A O 1
ATOM 1407 N N . ASN A 1 207 ? -3.025 13.601 7.176 1.00 77.00 207 ASN A N 1
ATOM 1408 C CA . ASN A 1 207 ? -4.234 13.435 6.376 1.00 77.00 207 ASN A CA 1
ATOM 1409 C C . ASN A 1 207 ? -3.933 13.368 4.874 1.00 77.00 207 ASN A C 1
ATOM 1411 O O . ASN A 1 207 ? -4.825 13.638 4.081 1.00 77.00 207 ASN A O 1
ATOM 1415 N N . VAL A 1 208 ? -2.701 13.075 4.462 1.00 81.88 208 VAL A N 1
ATOM 1416 C CA . VAL A 1 208 ? -2.309 13.044 3.046 1.00 81.88 208 VAL A CA 1
ATOM 1417 C C . VAL A 1 208 ? -1.636 11.717 2.742 1.00 81.88 208 VAL A C 1
ATOM 1419 O O . VAL A 1 208 ? -0.855 11.250 3.549 1.00 81.88 208 VAL A O 1
ATOM 1422 N N . TRP A 1 209 ? -1.939 11.104 1.603 1.00 85.50 209 TRP A N 1
ATOM 1423 C CA . TRP A 1 209 ? -1.133 10.029 1.038 1.00 85.50 209 TRP A CA 1
ATOM 1424 C C . TRP A 1 209 ? -0.308 10.590 -0.114 1.00 85.50 209 TRP A C 1
ATOM 1426 O O . TRP A 1 209 ? -0.877 11.154 -1.048 1.00 85.50 209 TRP A O 1
ATOM 1436 N N . ASP A 1 210 ? 1.005 10.429 -0.047 1.00 82.12 210 ASP A N 1
ATOM 1437 C CA . ASP A 1 210 ? 1.966 10.890 -1.040 1.00 82.12 210 ASP A CA 1
ATOM 1438 C C . ASP A 1 210 ? 2.552 9.690 -1.789 1.00 82.12 210 ASP A C 1
ATOM 1440 O O . ASP A 1 210 ? 2.721 8.591 -1.262 1.00 82.12 210 ASP A O 1
ATOM 1444 N N . THR A 1 211 ? 2.847 9.859 -3.065 1.00 80.88 211 THR A N 1
ATOM 1445 C CA . THR A 1 211 ? 3.449 8.815 -3.891 1.00 80.88 211 THR A CA 1
ATOM 1446 C C . THR A 1 211 ? 4.404 9.453 -4.879 1.00 80.88 211 THR A C 1
ATOM 1448 O O . THR A 1 211 ? 4.124 10.514 -5.437 1.00 80.88 211 THR A O 1
ATOM 1451 N N . GLN A 1 212 ? 5.528 8.786 -5.110 1.00 79.62 212 GLN A N 1
ATOM 1452 C CA . GLN A 1 212 ? 6.479 9.169 -6.139 1.00 79.62 212 GLN A CA 1
ATOM 1453 C C . GLN A 1 212 ? 6.268 8.296 -7.379 1.00 79.62 212 GLN A C 1
ATOM 1455 O O . GLN A 1 212 ? 6.447 7.079 -7.330 1.00 79.62 212 GLN A O 1
ATOM 1460 N N . ILE A 1 213 ? 5.880 8.919 -8.492 1.00 78.06 213 ILE A N 1
ATOM 1461 C CA . ILE A 1 213 ? 5.578 8.235 -9.754 1.00 78.06 213 ILE A CA 1
ATOM 1462 C C . ILE A 1 213 ? 6.683 8.530 -10.763 1.00 78.06 213 ILE A C 1
ATOM 1464 O O . ILE A 1 213 ? 6.983 9.695 -11.029 1.00 78.06 213 ILE A O 1
ATOM 1468 N N . GLY A 1 214 ? 7.271 7.482 -11.340 1.00 77.38 214 GLY A N 1
ATOM 1469 C CA . GLY A 1 214 ? 8.224 7.609 -12.439 1.00 77.38 214 GLY A CA 1
ATOM 1470 C C . GLY A 1 214 ? 7.504 7.865 -13.757 1.00 77.38 214 GLY A C 1
ATOM 1471 O O . GLY A 1 214 ? 6.547 7.168 -14.078 1.00 77.38 214 GLY A O 1
ATOM 1472 N N . MET A 1 215 ? 7.962 8.850 -14.530 1.00 80.44 215 MET A N 1
ATOM 1473 C CA . MET A 1 215 ? 7.415 9.150 -15.852 1.00 80.44 215 MET A CA 1
ATOM 1474 C C . MET A 1 215 ? 8.354 8.693 -16.955 1.00 80.44 215 MET A C 1
ATOM 1476 O O . MET A 1 215 ? 9.556 8.920 -16.901 1.00 80.44 215 MET A O 1
ATOM 1480 N N . THR A 1 216 ? 7.800 8.095 -18.009 1.00 81.69 216 THR A N 1
ATOM 1481 C CA . THR A 1 216 ? 8.579 7.758 -19.206 1.00 81.69 216 THR A CA 1
ATOM 1482 C C . THR A 1 216 ? 8.679 8.974 -20.124 1.00 81.69 216 THR A C 1
ATOM 1484 O O . THR A 1 216 ? 7.681 9.640 -20.409 1.00 81.69 216 THR A O 1
ATOM 1487 N N . GLN A 1 217 ? 9.883 9.257 -20.628 1.00 84.50 217 GLN A N 1
ATOM 1488 C CA . GLN A 1 217 ? 10.115 10.379 -21.538 1.00 84.50 217 GLN A CA 1
ATOM 1489 C C . GLN A 1 217 ? 9.203 10.290 -22.775 1.00 84.50 217 GLN A C 1
ATOM 1491 O O . GLN A 1 217 ? 9.176 9.280 -23.479 1.00 84.50 217 GLN A O 1
ATOM 1496 N N . GLY A 1 218 ? 8.450 11.360 -23.041 1.00 83.56 218 GLY A N 1
ATOM 1497 C CA . GLY A 1 218 ? 7.536 11.454 -24.184 1.00 83.56 218 GLY A CA 1
ATOM 1498 C C . GLY A 1 218 ? 6.216 10.679 -24.052 1.00 83.56 218 GLY A C 1
ATOM 1499 O O . GLY A 1 218 ? 5.424 10.706 -24.991 1.00 83.56 218 GLY A O 1
ATOM 1500 N N . GLN A 1 219 ? 5.951 10.021 -22.918 1.00 81.56 219 GLN A N 1
ATOM 1501 C CA . GLN A 1 219 ? 4.669 9.370 -22.625 1.00 81.56 219 GLN A CA 1
ATOM 1502 C C . GLN A 1 219 ? 3.840 10.225 -21.662 1.00 81.56 219 GLN A C 1
ATOM 1504 O O . GLN A 1 219 ? 4.123 10.291 -20.467 1.00 81.56 219 GLN A O 1
ATOM 1509 N N . THR A 1 220 ? 2.804 10.890 -22.175 1.00 81.94 220 THR A N 1
ATOM 1510 C CA . THR A 1 220 ? 1.842 11.608 -21.328 1.00 81.94 220 THR A CA 1
ATOM 1511 C C . THR A 1 220 ? 0.861 10.622 -20.713 1.00 81.94 220 THR A C 1
ATOM 1513 O O . THR A 1 220 ? 0.229 9.844 -21.425 1.00 81.94 220 THR A O 1
ATOM 1516 N N . GLN A 1 221 ? 0.715 10.680 -19.394 1.00 80.12 221 GLN A N 1
ATOM 1517 C CA . GLN A 1 221 ? -0.226 9.862 -18.640 1.00 80.12 221 GLN A CA 1
ATOM 1518 C C . GLN A 1 221 ? -0.871 10.709 -17.550 1.00 80.12 221 GLN A C 1
ATOM 1520 O O . GLN A 1 221 ? -0.340 11.753 -17.165 1.00 80.12 221 GLN A O 1
ATOM 1525 N N . THR A 1 222 ? -2.015 10.249 -17.052 1.00 87.94 222 THR A N 1
ATOM 1526 C CA . THR A 1 222 ? -2.703 10.876 -15.922 1.00 87.94 222 THR A CA 1
ATOM 1527 C C . THR A 1 222 ? -2.836 9.854 -14.800 1.00 87.94 222 THR A C 1
ATOM 1529 O O . THR A 1 222 ? -3.877 9.200 -14.706 1.00 87.94 222 THR A O 1
ATOM 1532 N N . PRO A 1 223 ? -1.774 9.640 -14.001 1.00 89.12 223 PRO A N 1
ATOM 1533 C CA . PRO A 1 223 ? -1.853 8.756 -12.853 1.00 89.12 223 PRO A CA 1
ATOM 1534 C C . PRO A 1 223 ? -2.920 9.205 -11.853 1.00 89.12 223 PRO A C 1
ATOM 1536 O O . PRO A 1 223 ? -3.205 10.398 -11.724 1.00 89.12 223 PRO A O 1
ATOM 1539 N N . ALA A 1 224 ? -3.458 8.251 -11.103 1.00 91.50 224 ALA A N 1
ATOM 1540 C CA . ALA A 1 224 ? -4.326 8.509 -9.962 1.00 91.50 224 ALA A CA 1
ATOM 1541 C C . ALA A 1 224 ? -3.610 8.126 -8.664 1.00 91.50 224 ALA A C 1
ATOM 1543 O O . ALA A 1 224 ? -3.016 7.051 -8.581 1.00 91.50 224 ALA A O 1
ATOM 1544 N N . ILE A 1 225 ? -3.680 8.996 -7.656 1.00 91.88 225 ILE A N 1
ATOM 1545 C CA . ILE A 1 225 ? -3.257 8.710 -6.283 1.00 91.88 225 ILE A CA 1
ATOM 1546 C C . ILE A 1 225 ? -4.492 8.521 -5.420 1.00 91.88 225 ILE A C 1
ATOM 1548 O O . ILE A 1 225 ? -5.463 9.271 -5.535 1.00 91.88 225 ILE A O 1
ATOM 1552 N N . TYR A 1 226 ? -4.436 7.526 -4.546 1.00 93.56 226 TYR A N 1
ATOM 1553 C CA . TYR A 1 226 ? -5.530 7.148 -3.671 1.00 93.56 226 TYR A CA 1
ATOM 1554 C C . TYR A 1 226 ? -5.136 7.329 -2.212 1.00 93.56 226 TYR A C 1
ATOM 1556 O O . TYR A 1 226 ? -4.040 6.942 -1.817 1.00 93.56 226 TYR A O 1
ATOM 1564 N N . ALA A 1 227 ? -6.060 7.835 -1.404 1.00 92.12 227 ALA A N 1
ATOM 1565 C CA . ALA A 1 227 ? -5.972 7.813 0.050 1.00 92.12 227 ALA A CA 1
ATOM 1566 C C . ALA A 1 227 ? -7.199 7.098 0.625 1.00 92.12 227 ALA A C 1
ATOM 1568 O O . ALA A 1 227 ? -8.332 7.376 0.230 1.00 92.12 227 ALA A O 1
ATOM 1569 N N . VAL A 1 228 ? -6.972 6.186 1.568 1.00 92.75 228 VAL A N 1
ATOM 1570 C CA . VAL A 1 228 ? -8.017 5.587 2.400 1.00 92.75 228 VAL A CA 1
ATOM 1571 C C . VAL A 1 228 ? -8.096 6.391 3.687 1.00 92.75 228 VAL A C 1
ATOM 1573 O O . VAL A 1 228 ? -7.118 6.512 4.423 1.00 92.75 228 VAL A O 1
ATOM 1576 N N . CYS A 1 229 ? -9.265 6.964 3.934 1.00 89.50 229 CYS A N 1
ATOM 1577 C CA . CYS A 1 229 ? -9.497 7.946 4.978 1.00 89.50 229 CYS A CA 1
ATOM 1578 C C . CYS A 1 229 ? -10.519 7.426 5.976 1.00 89.50 229 CYS A C 1
ATOM 1580 O O . CYS A 1 229 ? -11.553 6.906 5.568 1.00 89.50 229 CYS A O 1
ATOM 1582 N N . VAL A 1 230 ? -10.276 7.636 7.266 1.00 86.25 230 VAL A N 1
ATOM 1583 C CA . VAL A 1 230 ? -11.215 7.324 8.349 1.00 86.25 230 VAL A CA 1
ATOM 1584 C C . VAL A 1 230 ? -11.661 8.607 9.034 1.00 86.25 230 VAL A C 1
ATOM 1586 O O . VAL A 1 230 ? -10.824 9.417 9.431 1.00 86.25 230 VAL A O 1
ATOM 1589 N N . ASP A 1 231 ? -12.967 8.787 9.221 1.00 83.62 231 ASP A N 1
ATOM 1590 C CA . ASP A 1 231 ? -13.498 9.952 9.936 1.00 83.62 231 ASP A CA 1
ATOM 1591 C C . ASP A 1 231 ? -13.154 9.911 11.430 1.00 83.62 231 ASP A C 1
ATOM 1593 O O . ASP A 1 231 ? -13.321 8.893 12.105 1.00 83.62 231 ASP A O 1
ATOM 1597 N N . SER A 1 232 ? -12.715 11.047 11.980 1.00 65.81 232 SER A N 1
ATOM 1598 C CA . SER A 1 232 ? -12.293 11.141 13.383 1.00 65.81 232 SER A CA 1
ATOM 1599 C C . SER A 1 232 ? -13.402 11.563 14.359 1.00 65.81 232 SER A C 1
ATOM 1601 O O . SER A 1 232 ? -13.086 11.892 15.497 1.00 65.81 232 SER A O 1
ATOM 1603 N N . THR A 1 233 ? -14.697 11.579 13.997 1.00 55.09 233 THR A N 1
ATOM 1604 C CA . THR A 1 233 ? -15.770 12.034 14.920 1.00 55.09 233 THR A CA 1
ATOM 1605 C C . THR A 1 233 ? -17.030 11.138 15.005 1.00 55.09 233 THR A C 1
ATOM 1607 O O . THR A 1 233 ? -17.583 10.787 13.969 1.00 55.09 233 THR A O 1
ATOM 1610 N N . PRO A 1 234 ? -17.542 10.825 16.228 1.00 49.69 234 PRO A N 1
ATOM 1611 C CA . PRO A 1 234 ? -16.911 11.090 17.511 1.00 49.69 234 PRO A CA 1
ATOM 1612 C C . PRO A 1 234 ? -15.806 10.059 17.836 1.00 49.69 234 PRO A C 1
ATOM 1614 O O . PRO A 1 234 ? -15.962 8.870 17.560 1.00 49.69 234 PRO A O 1
ATOM 1617 N N . PRO A 1 235 ? -14.704 10.498 18.469 1.00 46.47 235 PRO A N 1
ATOM 1618 C CA . PRO A 1 235 ? -13.434 9.785 18.550 1.00 46.47 235 PRO A CA 1
ATOM 1619 C C . PRO A 1 235 ? -13.203 9.197 19.943 1.00 46.47 235 PRO A C 1
ATOM 1621 O O . PRO A 1 235 ? -13.013 9.938 20.914 1.00 46.47 235 PRO A O 1
ATOM 1624 N N . SER A 1 236 ? -13.073 7.881 20.045 1.00 42.06 236 SER A N 1
ATOM 1625 C CA . SER A 1 236 ? -12.265 7.297 21.125 1.00 42.06 236 SER A CA 1
ATOM 1626 C C . SER A 1 236 ? -11.324 6.198 20.648 1.00 42.06 236 SER A C 1
ATOM 1628 O O . SER A 1 236 ? -10.239 6.110 21.208 1.00 42.06 236 SER A O 1
ATOM 1630 N N . SER A 1 237 ? -11.662 5.455 19.586 1.00 48.12 237 SER A N 1
ATOM 1631 C CA . SER A 1 237 ? -10.811 4.370 19.067 1.00 48.12 237 SER A CA 1
ATOM 1632 C C . SER A 1 237 ? -9.882 4.766 17.907 1.00 48.12 237 SER A C 1
ATOM 1634 O O . SER A 1 237 ? -8.952 4.044 17.575 1.00 48.12 237 SER A O 1
ATOM 1636 N N . PHE A 1 238 ? -10.124 5.912 17.266 1.00 50.31 238 PHE A N 1
ATOM 1637 C CA . PHE A 1 238 ? -9.264 6.461 16.210 1.00 50.31 238 PHE A CA 1
ATOM 1638 C C . PHE A 1 238 ? -8.766 7.836 16.643 1.00 50.31 238 PHE A C 1
ATOM 1640 O O . PHE A 1 238 ? -9.093 8.868 16.065 1.00 50.31 238 PHE A O 1
ATOM 1647 N N . ARG A 1 239 ? -8.015 7.868 17.748 1.00 49.16 239 ARG A N 1
ATOM 1648 C CA . ARG A 1 239 ? -7.080 8.973 17.966 1.00 49.16 239 ARG A CA 1
ATOM 1649 C C . ARG A 1 239 ? -5.766 8.583 17.329 1.00 49.16 239 ARG A C 1
ATOM 1651 O O . ARG A 1 239 ? -5.254 7.508 17.638 1.00 49.16 239 ARG A O 1
ATOM 1658 N N . GLU A 1 240 ? -5.274 9.473 16.478 1.00 50.25 240 GLU A N 1
ATOM 1659 C CA . GLU A 1 240 ? -3.953 9.409 15.872 1.00 50.25 240 GLU A CA 1
ATOM 1660 C C . GLU A 1 240 ? -2.918 9.040 16.947 1.00 50.25 240 GLU A C 1
ATOM 1662 O O . GLU A 1 240 ? -2.682 9.772 17.917 1.00 50.25 240 GLU A O 1
ATOM 1667 N N . GLY A 1 241 ? -2.395 7.821 16.842 1.00 51.16 241 GLY A N 1
ATOM 1668 C CA . GLY A 1 241 ? -1.199 7.406 17.545 1.00 51.16 241 GLY A CA 1
ATOM 1669 C C . GLY A 1 241 ? 0.003 8.048 16.868 1.00 51.16 241 GLY A C 1
ATOM 1670 O O . GLY A 1 241 ? -0.001 8.275 15.664 1.00 51.16 241 GLY A O 1
ATOM 1671 N N . SER A 1 242 ? 1.042 8.349 17.643 1.00 52.34 242 SER A N 1
ATOM 1672 C CA . SER A 1 242 ? 2.349 8.717 17.097 1.00 52.34 242 SER A CA 1
ATOM 1673 C C . SER A 1 242 ? 2.751 7.692 16.038 1.00 52.34 242 SER A C 1
ATOM 1675 O O . SER A 1 242 ? 2.912 6.533 16.406 1.00 52.34 242 SER A O 1
ATOM 1677 N N . ILE A 1 243 ? 2.893 8.117 14.780 1.00 63.81 243 ILE A N 1
ATOM 1678 C CA . ILE A 1 243 ? 3.360 7.291 13.659 1.00 63.81 243 ILE A CA 1
ATOM 1679 C C . ILE A 1 243 ? 4.790 6.862 13.993 1.00 63.81 243 ILE A C 1
ATOM 1681 O O . ILE A 1 243 ? 5.695 7.704 13.946 1.00 63.81 243 ILE A O 1
ATOM 1685 N N . PRO A 1 244 ? 5.025 5.606 14.409 1.00 58.62 244 PRO A N 1
ATOM 1686 C CA . PRO A 1 244 ? 6.375 5.158 14.648 1.00 58.62 244 PRO A CA 1
ATOM 1687 C C . PRO A 1 244 ? 7.062 5.005 13.293 1.00 58.62 244 PRO A C 1
ATOM 1689 O O . PRO A 1 244 ? 6.461 4.592 12.299 1.00 58.62 244 PRO A O 1
ATOM 1692 N N . THR A 1 245 ? 8.336 5.367 13.269 1.00 63.84 245 THR A N 1
ATOM 1693 C CA . THR A 1 245 ? 9.181 5.270 12.084 1.00 63.84 245 THR A CA 1
ATOM 1694 C C . THR A 1 245 ? 10.391 4.427 12.424 1.00 63.84 245 THR A C 1
ATOM 1696 O O . THR A 1 245 ? 11.087 4.720 13.400 1.00 63.84 245 THR A O 1
ATOM 1699 N N . ALA A 1 246 ? 10.660 3.412 11.614 1.00 61.38 246 ALA A N 1
ATOM 1700 C CA . ALA A 1 246 ? 11.954 2.747 11.592 1.00 61.38 246 ALA A CA 1
ATOM 1701 C C . ALA A 1 246 ? 12.673 3.184 10.319 1.00 61.38 246 ALA A C 1
ATOM 1703 O O . ALA A 1 246 ? 12.028 3.306 9.284 1.00 61.38 246 ALA A O 1
ATOM 1704 N N . ALA A 1 247 ? 13.977 3.433 10.397 1.00 67.56 247 ALA A N 1
ATOM 1705 C CA . ALA A 1 247 ? 14.799 3.739 9.235 1.00 67.56 247 ALA A CA 1
ATOM 1706 C C . ALA A 1 247 ? 16.056 2.873 9.261 1.00 67.56 247 ALA A C 1
ATOM 1708 O O . ALA A 1 247 ? 16.679 2.733 10.319 1.00 67.56 247 ALA A O 1
ATOM 1709 N N . GLN A 1 248 ? 16.429 2.300 8.118 1.00 66.06 248 GLN A N 1
ATOM 1710 C CA . GLN A 1 248 ? 17.677 1.559 7.966 1.00 66.06 248 GLN A CA 1
ATOM 1711 C C . GLN A 1 248 ? 18.339 1.861 6.618 1.00 66.06 248 GLN A C 1
ATOM 1713 O O . GLN A 1 248 ? 17.650 1.996 5.607 1.00 66.06 248 GLN A O 1
ATOM 1718 N N . PRO A 1 249 ? 19.680 1.964 6.579 1.00 64.50 249 PRO A N 1
ATOM 1719 C CA . PRO A 1 249 ? 20.396 2.046 5.320 1.00 64.50 249 PRO A CA 1
ATOM 1720 C C . PRO A 1 249 ? 20.369 0.676 4.628 1.00 64.50 249 PRO A C 1
ATOM 1722 O O . PRO A 1 249 ? 20.859 -0.316 5.178 1.00 64.50 249 PRO A O 1
ATOM 1725 N N . ILE A 1 250 ? 19.853 0.624 3.402 1.00 62.62 250 ILE A N 1
ATOM 1726 C CA . ILE A 1 250 ? 19.970 -0.544 2.532 1.00 62.62 250 ILE A CA 1
ATOM 1727 C C . ILE A 1 250 ? 21.413 -0.575 2.019 1.00 62.62 250 ILE A C 1
ATOM 1729 O O . ILE A 1 250 ? 21.808 0.174 1.127 1.00 62.62 250 ILE A O 1
ATOM 1733 N N . THR A 1 251 ? 22.233 -1.420 2.645 1.00 58.38 251 THR A N 1
ATOM 1734 C CA . THR A 1 251 ? 23.649 -1.632 2.278 1.00 58.38 251 THR A CA 1
ATOM 1735 C C . THR A 1 251 ? 23.884 -2.971 1.572 1.00 58.38 251 THR A C 1
ATOM 1737 O O . THR A 1 251 ? 24.987 -3.239 1.096 1.00 58.38 251 THR A O 1
ATOM 1740 N N . THR A 1 252 ? 22.845 -3.804 1.485 1.00 54.50 252 THR A N 1
ATOM 1741 C CA . THR A 1 252 ? 22.810 -5.121 0.836 1.00 54.50 252 THR A CA 1
ATOM 1742 C C . THR A 1 252 ? 21.840 -5.109 -0.347 1.00 54.50 252 THR A C 1
ATOM 1744 O O . THR A 1 252 ? 21.022 -4.208 -0.479 1.00 54.50 252 THR A O 1
ATOM 1747 N N . THR A 1 253 ? 21.903 -6.118 -1.221 1.00 63.53 253 THR A N 1
ATOM 1748 C CA . THR A 1 253 ? 21.039 -6.230 -2.417 1.00 63.53 253 THR A CA 1
ATOM 1749 C C . THR A 1 253 ? 19.536 -6.299 -2.083 1.00 63.53 253 THR A C 1
ATOM 1751 O O . THR A 1 253 ? 18.709 -5.986 -2.933 1.00 63.53 253 THR A O 1
ATOM 1754 N N . SER A 1 254 ? 19.171 -6.659 -0.847 1.00 70.31 254 SER A N 1
ATOM 1755 C CA . SER A 1 254 ? 17.795 -6.686 -0.332 1.00 70.31 254 SER A CA 1
ATOM 1756 C C . SER A 1 254 ? 17.744 -6.429 1.177 1.00 70.31 254 SER A C 1
ATOM 1758 O O . SER A 1 254 ? 18.721 -6.718 1.880 1.00 70.31 254 SER A O 1
ATOM 1760 N N . GLY A 1 255 ? 16.605 -5.939 1.673 1.00 72.12 255 GLY A N 1
ATOM 1761 C CA . GLY A 1 255 ? 16.315 -5.768 3.097 1.00 72.12 255 GLY A CA 1
ATOM 1762 C C . GLY A 1 255 ? 14.813 -5.793 3.393 1.00 72.12 255 GLY A C 1
ATOM 1763 O O . GLY A 1 255 ? 14.004 -5.511 2.509 1.00 72.12 255 GLY A O 1
ATOM 1764 N N . ASP A 1 256 ? 14.480 -6.154 4.635 1.00 81.12 256 ASP A N 1
ATOM 1765 C CA . ASP A 1 256 ? 13.134 -6.053 5.198 1.00 81.12 256 ASP A CA 1
ATOM 1766 C C . ASP A 1 256 ? 13.171 -5.103 6.395 1.00 81.12 256 ASP A C 1
ATOM 1768 O O . ASP A 1 256 ? 14.017 -5.238 7.289 1.00 81.12 256 ASP A O 1
ATOM 1772 N N . LEU A 1 257 ? 12.219 -4.180 6.443 1.00 83.06 257 LEU A N 1
ATOM 1773 C CA . LEU A 1 257 ? 12.058 -3.230 7.527 1.00 83.06 257 LEU A CA 1
ATOM 1774 C C . LEU A 1 257 ? 10.662 -3.358 8.127 1.00 83.06 257 LEU A C 1
ATOM 1776 O O . LEU A 1 257 ? 9.659 -3.043 7.491 1.00 83.06 257 LEU A O 1
ATOM 1780 N N . SER A 1 258 ? 10.608 -3.799 9.382 1.00 87.06 258 SER A N 1
ATOM 1781 C CA . SER A 1 258 ? 9.356 -3.962 10.121 1.00 87.06 258 SER A CA 1
ATOM 1782 C C . SER A 1 258 ? 9.199 -2.908 11.209 1.00 87.06 258 SER A C 1
ATOM 1784 O O . SER A 1 258 ? 10.115 -2.669 11.999 1.00 87.06 258 SER A O 1
ATOM 1786 N N . ILE A 1 259 ? 8.006 -2.326 11.304 1.00 86.38 259 ILE A N 1
ATOM 1787 C CA . ILE A 1 259 ? 7.638 -1.364 12.344 1.00 86.38 259 ILE A CA 1
ATOM 1788 C C . ILE A 1 259 ? 6.280 -1.719 12.948 1.00 86.38 259 ILE A C 1
ATOM 1790 O O . ILE A 1 259 ? 5.331 -2.024 12.239 1.00 86.38 259 ILE A O 1
ATOM 1794 N N . GLY A 1 260 ? 6.180 -1.702 14.274 1.00 86.31 260 GLY A N 1
ATOM 1795 C CA . GLY A 1 260 ? 4.931 -1.950 14.995 1.00 86.31 260 GLY A CA 1
ATOM 1796 C C . GLY A 1 260 ? 4.432 -0.703 15.712 1.00 86.31 260 GLY A C 1
ATOM 1797 O O . GLY A 1 260 ? 5.165 0.274 15.876 1.00 86.31 260 GLY A O 1
ATOM 1798 N N . CYS A 1 261 ? 3.192 -0.756 16.187 1.00 84.00 261 CYS A N 1
ATOM 1799 C CA . CYS A 1 261 ? 2.640 0.304 17.021 1.00 84.00 261 CYS A CA 1
ATOM 1800 C C . CYS A 1 261 ? 3.111 0.207 18.481 1.00 84.00 261 CYS A C 1
ATOM 1802 O O . CYS A 1 261 ? 3.382 -0.889 18.979 1.00 84.00 261 CYS A O 1
ATOM 1804 N N . PRO A 1 262 ? 3.179 1.339 19.209 1.00 84.38 262 PRO A N 1
ATOM 1805 C CA . PRO A 1 262 ? 3.357 1.331 20.657 1.00 84.38 262 PRO A CA 1
ATOM 1806 C C . PRO A 1 262 ? 2.309 0.463 21.369 1.00 84.38 262 PRO A C 1
ATOM 1808 O O . PRO A 1 262 ? 1.184 0.305 20.896 1.00 84.38 262 PRO A O 1
ATOM 1811 N N . ALA A 1 263 ? 2.653 -0.051 22.552 1.00 82.62 263 ALA A N 1
ATOM 1812 C CA . ALA A 1 263 ? 1.734 -0.862 23.348 1.00 82.62 263 ALA A CA 1
ATOM 1813 C C . ALA A 1 263 ? 0.400 -0.133 23.611 1.00 82.62 263 ALA A C 1
ATOM 1815 O O . ALA A 1 263 ? 0.384 1.041 23.987 1.00 82.62 263 ALA A O 1
ATOM 1816 N N . GLY A 1 264 ? -0.716 -0.847 23.431 1.00 78.62 264 GLY A N 1
ATOM 1817 C CA . GLY A 1 264 ? -2.069 -0.291 23.565 1.00 78.62 264 GLY A CA 1
ATOM 1818 C C . GLY A 1 264 ? -2.577 0.461 22.329 1.00 78.62 264 GLY A C 1
ATOM 1819 O O . GLY A 1 264 ? -3.609 1.126 22.402 1.00 78.62 264 GLY A O 1
ATOM 1820 N N . GLN A 1 265 ? -1.859 0.384 21.207 1.00 82.88 265 GLN A N 1
ATOM 1821 C CA . GLN A 1 265 ? -2.319 0.875 19.911 1.00 82.88 265 GLN A CA 1
ATOM 1822 C C . GLN A 1 265 ? -2.452 -0.283 18.920 1.00 82.88 265 GLN A C 1
ATOM 1824 O O . GLN A 1 265 ? -1.690 -1.248 18.965 1.00 82.88 265 GLN A O 1
ATOM 1829 N N . LEU A 1 266 ? -3.422 -0.163 18.019 1.00 84.06 266 LEU A N 1
ATOM 1830 C CA . LEU A 1 266 ? -3.657 -1.070 16.906 1.00 84.06 266 LEU A CA 1
ATOM 1831 C C . LEU A 1 266 ? -3.020 -0.497 15.641 1.00 84.06 266 LEU A C 1
ATOM 1833 O O . LEU A 1 266 ? -3.213 0.677 15.322 1.00 84.06 266 LEU A O 1
ATOM 1837 N N . LEU A 1 267 ? -2.281 -1.337 14.924 1.00 87.31 267 LEU A N 1
ATOM 1838 C CA . LEU A 1 267 ? -1.724 -1.026 13.614 1.00 87.31 267 LEU A CA 1
ATOM 1839 C C . LEU A 1 267 ? -2.807 -1.199 12.554 1.00 87.31 267 LEU A C 1
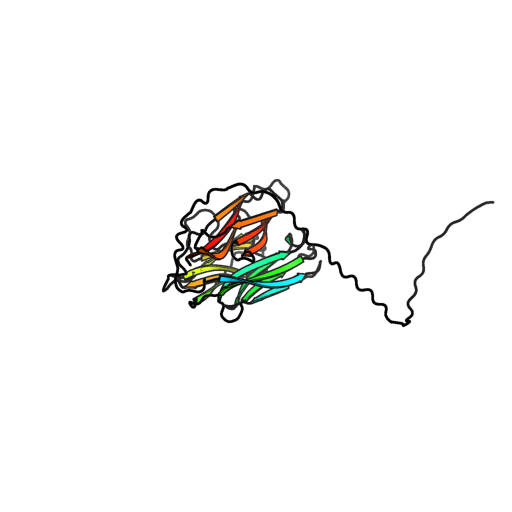ATOM 1841 O O . LEU A 1 267 ? -3.322 -2.299 12.406 1.00 87.31 267 LEU A O 1
ATOM 1845 N N . VAL A 1 268 ? -3.159 -0.131 11.839 1.00 86.06 268 VAL A N 1
ATOM 1846 C CA . VAL A 1 268 ? -4.253 -0.133 10.843 1.00 86.06 268 VAL A CA 1
ATOM 1847 C C . VAL A 1 268 ? -3.783 0.074 9.404 1.00 86.06 268 VAL A C 1
ATOM 1849 O O . VAL A 1 268 ? -4.575 -0.027 8.468 1.00 86.06 268 VAL A O 1
ATOM 1852 N N . GLY A 1 269 ? -2.492 0.332 9.227 1.00 86.00 269 GLY A N 1
ATOM 1853 C CA . GLY A 1 269 ? -1.832 0.434 7.935 1.00 86.00 269 GLY A CA 1
ATOM 1854 C C . GLY A 1 269 ? -0.405 0.930 8.099 1.00 86.00 269 GLY A C 1
ATOM 1855 O O . GLY A 1 269 ? 0.103 1.027 9.217 1.00 86.00 269 GLY A O 1
ATOM 1856 N N . GLY A 1 270 ? 0.244 1.268 6.998 1.00 81.94 270 GLY A N 1
ATOM 1857 C CA . GLY A 1 270 ? 1.613 1.758 7.003 1.00 81.94 270 GLY A CA 1
ATOM 1858 C C . GLY A 1 270 ? 2.050 2.218 5.623 1.00 81.94 270 GLY A C 1
ATOM 1859 O O . GLY A 1 270 ? 1.217 2.424 4.746 1.00 81.94 270 GLY A O 1
ATOM 1860 N N . GLY A 1 271 ? 3.352 2.407 5.442 1.00 80.38 271 GLY A N 1
ATOM 1861 C CA . GLY A 1 271 ? 3.941 2.739 4.146 1.00 80.38 271 GLY A CA 1
ATOM 1862 C C . GLY A 1 271 ? 5.459 2.855 4.203 1.00 80.38 271 GLY A C 1
ATOM 1863 O O . GLY A 1 271 ? 6.077 2.485 5.203 1.00 80.38 271 GLY A O 1
ATOM 1864 N N . LEU A 1 272 ? 6.050 3.382 3.131 1.00 78.44 272 LEU A N 1
ATOM 1865 C CA . LEU A 1 272 ? 7.493 3.380 2.882 1.00 78.44 272 LEU A CA 1
ATOM 1866 C C . LEU A 1 272 ? 7.979 4.720 2.329 1.00 78.44 272 LEU A C 1
ATOM 1868 O O . LEU A 1 272 ? 7.469 5.135 1.298 1.00 78.44 272 LEU A O 1
ATOM 1872 N N . ALA A 1 273 ? 9.043 5.310 2.891 1.00 74.75 273 ALA A N 1
ATOM 1873 C CA . ALA A 1 273 ? 9.842 6.343 2.212 1.00 74.75 273 ALA A CA 1
ATOM 1874 C C . ALA A 1 273 ? 11.177 5.767 1.778 1.00 74.75 273 ALA A C 1
ATOM 1876 O O . ALA A 1 273 ? 11.853 5.102 2.563 1.00 74.75 273 ALA A O 1
ATOM 1877 N N . LEU A 1 274 ? 11.596 6.169 0.587 1.00 70.00 274 LEU A N 1
ATOM 1878 C CA . LEU A 1 274 ? 12.970 6.066 0.131 1.00 70.00 274 LEU A CA 1
ATOM 1879 C C . LEU A 1 274 ? 13.542 7.482 0.071 1.00 70.00 274 LEU A C 1
ATOM 1881 O O . LEU A 1 274 ? 12.868 8.408 -0.385 1.00 70.00 274 LEU A O 1
ATOM 1885 N N . ASP A 1 275 ? 14.758 7.680 0.573 1.00 65.62 275 ASP A N 1
ATOM 1886 C CA . ASP A 1 275 ? 15.428 8.978 0.462 1.00 65.62 275 ASP A CA 1
ATOM 1887 C C . ASP A 1 275 ? 15.926 9.249 -0.963 1.00 65.62 275 ASP A C 1
ATOM 1889 O O . ASP A 1 275 ? 16.050 10.415 -1.344 1.00 65.62 275 ASP A O 1
ATOM 1893 N N . HIS A 1 276 ? 16.204 8.203 -1.745 1.00 62.81 276 HIS A N 1
ATOM 1894 C CA . HIS A 1 276 ? 16.717 8.248 -3.114 1.00 62.81 276 HIS A CA 1
ATOM 1895 C C . HIS A 1 276 ? 16.000 7.225 -4.007 1.00 62.81 276 HIS A C 1
ATOM 1897 O O . HIS A 1 276 ? 15.501 6.201 -3.543 1.00 62.81 276 HIS A O 1
ATOM 1903 N N . VAL A 1 277 ? 15.996 7.492 -5.313 1.00 59.94 277 VAL A N 1
ATOM 1904 C CA . VAL A 1 277 ? 15.384 6.624 -6.328 1.00 59.94 277 VAL A CA 1
ATOM 1905 C C . VAL A 1 277 ? 16.332 5.494 -6.735 1.00 59.94 277 VAL A C 1
ATOM 1907 O O . VAL A 1 277 ? 17.538 5.721 -6.858 1.00 59.94 277 VAL A O 1
ATOM 1910 N N . GLY A 1 278 ? 15.800 4.285 -6.952 1.00 59.62 278 GLY A N 1
ATOM 1911 C CA . GLY A 1 278 ? 16.582 3.118 -7.396 1.00 59.62 278 GLY A CA 1
ATOM 1912 C C . GLY A 1 278 ? 16.456 1.844 -6.549 1.00 59.62 278 GLY A C 1
ATOM 1913 O O . GLY A 1 278 ? 17.212 0.898 -6.779 1.00 59.62 278 GLY A O 1
ATOM 1914 N N . ALA A 1 279 ? 15.527 1.797 -5.590 1.00 66.94 279 ALA A N 1
ATOM 1915 C CA . ALA A 1 279 ? 15.135 0.554 -4.930 1.00 66.94 279 ALA A CA 1
ATOM 1916 C C . ALA A 1 279 ? 13.809 0.037 -5.509 1.00 66.94 279 ALA A C 1
ATOM 1918 O O . ALA A 1 279 ? 12.869 0.805 -5.688 1.00 66.94 279 ALA A O 1
ATOM 1919 N N . ASN A 1 280 ? 13.725 -1.268 -5.764 1.00 73.12 280 ASN A N 1
ATOM 1920 C CA . ASN A 1 280 ? 12.490 -1.938 -6.152 1.00 73.12 280 ASN A CA 1
ATOM 1921 C C . ASN A 1 280 ? 11.822 -2.510 -4.909 1.00 73.12 280 ASN A C 1
ATOM 1923 O O . ASN A 1 280 ? 12.346 -3.431 -4.271 1.00 73.12 280 ASN A O 1
ATOM 1927 N N . VAL A 1 281 ? 10.649 -1.975 -4.593 1.00 76.69 281 VAL A N 1
ATOM 1928 C CA . VAL A 1 281 ? 9.787 -2.483 -3.530 1.00 76.69 281 VAL A CA 1
ATOM 1929 C C . VAL A 1 281 ? 9.107 -3.746 -4.035 1.00 76.69 281 VAL A C 1
ATOM 1931 O O . VAL A 1 281 ? 8.469 -3.749 -5.084 1.00 76.69 281 VAL A O 1
ATOM 1934 N N . TYR A 1 282 ? 9.267 -4.838 -3.300 1.00 79.75 282 TYR A N 1
ATOM 1935 C CA . TYR A 1 282 ? 8.646 -6.119 -3.626 1.00 79.75 282 TYR A CA 1
ATOM 1936 C C . TYR A 1 282 ? 7.651 -6.571 -2.552 1.00 79.75 282 TYR A C 1
ATOM 1938 O O . TYR A 1 282 ? 6.975 -7.585 -2.733 1.00 79.75 282 TYR A O 1
ATOM 1946 N N . GLY A 1 283 ? 7.496 -5.801 -1.472 1.00 82.69 283 GLY A N 1
ATOM 1947 C CA . GLY A 1 283 ? 6.412 -5.975 -0.513 1.00 82.69 283 GLY A CA 1
ATOM 1948 C C . GLY A 1 283 ? 6.170 -4.738 0.348 1.00 82.69 283 GLY A C 1
ATOM 1949 O O . GLY A 1 283 ? 7.110 -4.055 0.744 1.00 82.69 283 GLY A O 1
ATOM 1950 N N . SER A 1 284 ? 4.902 -4.464 0.650 1.00 83.25 284 SER A N 1
ATOM 1951 C CA . SER A 1 284 ? 4.470 -3.438 1.608 1.00 83.25 284 SER A CA 1
ATOM 1952 C C . SER A 1 284 ? 3.205 -3.936 2.292 1.00 83.25 284 SER A C 1
ATOM 1954 O O . SER A 1 284 ? 2.156 -4.085 1.658 1.00 83.25 284 SER A O 1
ATOM 1956 N N . THR A 1 285 ? 3.353 -4.371 3.544 1.00 86.81 285 THR A N 1
ATOM 1957 C CA . THR A 1 285 ? 2.498 -5.443 4.039 1.00 86.81 285 THR A CA 1
ATOM 1958 C C . THR A 1 285 ? 2.423 -5.486 5.575 1.00 86.81 285 THR A C 1
ATOM 1960 O O . THR A 1 285 ? 3.422 -5.630 6.262 1.00 86.81 285 THR A O 1
ATOM 1963 N N . LEU A 1 286 ? 1.220 -5.450 6.145 1.00 87.38 286 LEU A N 1
ATOM 1964 C CA . LEU A 1 286 ? 0.892 -5.842 7.520 1.00 87.38 286 LEU A CA 1
ATOM 1965 C C . LEU A 1 286 ? 1.269 -7.312 7.813 1.00 87.38 286 LEU A C 1
ATOM 1967 O O . LEU A 1 286 ? 1.027 -8.213 7.021 1.00 87.38 286 LEU A O 1
ATOM 1971 N N . SER A 1 287 ? 1.840 -7.631 8.956 1.00 86.06 287 SER A N 1
ATOM 1972 C CA . SER A 1 287 ? 2.131 -9.011 9.324 1.00 86.06 287 SER A CA 1
ATOM 1973 C C . SER A 1 287 ? 0.831 -9.808 9.508 1.00 86.06 287 SER A C 1
ATOM 1975 O O . SER A 1 287 ? -0.238 -9.254 9.764 1.00 86.06 287 SER A O 1
ATOM 1977 N N . ALA A 1 288 ? 0.898 -11.134 9.373 1.00 82.44 288 ALA A N 1
ATOM 1978 C CA . ALA A 1 288 ? -0.291 -11.990 9.470 1.00 82.44 288 ALA A CA 1
ATOM 1979 C C . ALA A 1 288 ? -1.004 -11.897 10.835 1.00 82.44 288 ALA A C 1
ATOM 1981 O O . ALA A 1 288 ? -2.207 -12.125 10.921 1.00 82.44 288 ALA A O 1
ATOM 1982 N N . ASP A 1 289 ? -0.265 -11.561 11.893 1.00 82.56 289 ASP A N 1
ATOM 1983 C CA . ASP A 1 289 ? -0.774 -11.323 13.245 1.00 82.56 289 ASP A CA 1
ATOM 1984 C C . ASP A 1 289 ? -1.198 -9.859 13.492 1.00 82.56 289 ASP A C 1
ATOM 1986 O O . ASP A 1 289 ? -1.625 -9.527 14.596 1.00 82.56 289 ASP A O 1
ATOM 1990 N N . GLY A 1 290 ? -1.076 -8.981 12.489 1.00 83.19 290 GLY A N 1
ATOM 1991 C CA . GLY A 1 290 ? -1.446 -7.568 12.572 1.00 83.19 290 GLY A CA 1
ATOM 1992 C C . GLY A 1 290 ? -0.520 -6.706 13.435 1.00 83.19 290 GLY A C 1
ATOM 1993 O O . GLY A 1 290 ? -0.882 -5.579 13.767 1.00 83.19 290 GLY A O 1
ATOM 1994 N N . SER A 1 291 ? 0.643 -7.220 13.848 1.00 86.38 291 SER A N 1
ATOM 1995 C CA . SER A 1 291 ? 1.518 -6.552 14.820 1.00 86.38 291 SER A CA 1
ATOM 1996 C C . SER A 1 291 ? 2.556 -5.611 14.200 1.00 86.38 291 SER A C 1
ATOM 1998 O O . SER A 1 291 ? 3.014 -4.680 14.872 1.00 86.38 291 SER A O 1
ATOM 2000 N N . GLN A 1 292 ? 2.931 -5.828 12.938 1.00 90.00 292 GLN A N 1
ATOM 2001 C CA . GLN A 1 292 ? 3.994 -5.091 12.258 1.00 90.00 292 GLN A CA 1
ATOM 2002 C C . GLN A 1 292 ? 3.611 -4.731 10.829 1.00 90.00 292 GLN A C 1
ATOM 2004 O O . GLN A 1 292 ? 2.956 -5.499 10.143 1.00 90.00 292 GLN A O 1
ATOM 2009 N N . TRP A 1 293 ? 4.046 -3.571 10.360 1.00 87.50 293 TRP A N 1
ATOM 2010 C CA . TRP A 1 293 ? 4.076 -3.227 8.952 1.00 87.50 293 TRP A CA 1
ATOM 2011 C C . TRP A 1 293 ? 5.478 -3.516 8.446 1.00 87.50 293 TRP A C 1
ATOM 2013 O O . TRP A 1 293 ? 6.441 -2.947 8.960 1.00 87.50 293 TRP A O 1
ATOM 2023 N N . THR A 1 294 ? 5.585 -4.414 7.480 1.00 88.31 294 THR A N 1
ATOM 2024 C CA . THR A 1 294 ? 6.835 -4.813 6.850 1.00 88.31 294 THR A CA 1
ATOM 2025 C C . THR A 1 294 ? 6.888 -4.237 5.453 1.00 88.31 294 THR A C 1
ATOM 2027 O O . THR A 1 294 ? 5.971 -4.421 4.649 1.00 88.31 294 THR A O 1
ATOM 2030 N N . VAL A 1 295 ? 7.988 -3.560 5.172 1.00 83.00 295 VAL A N 1
ATOM 2031 C CA . VAL A 1 295 ? 8.363 -3.174 3.825 1.00 83.00 295 VAL A CA 1
ATOM 2032 C C . VAL A 1 295 ? 9.574 -3.995 3.418 1.00 83.00 295 VAL A C 1
ATOM 2034 O O . VAL A 1 295 ? 10.452 -4.268 4.235 1.00 83.00 295 VAL A O 1
ATOM 2037 N N . SER A 1 296 ? 9.562 -4.435 2.169 1.00 83.12 296 SER A N 1
ATOM 2038 C CA . SER A 1 296 ? 10.585 -5.279 1.580 1.00 83.12 296 SER A CA 1
ATOM 2039 C C . SER A 1 296 ? 11.058 -4.627 0.290 1.00 83.12 296 SER A C 1
ATOM 2041 O O . SER A 1 296 ? 10.281 -4.482 -0.662 1.00 83.12 296 SER A O 1
ATOM 2043 N N . ALA A 1 297 ? 12.329 -4.231 0.252 1.00 78.25 297 ALA A N 1
ATOM 2044 C CA . ALA A 1 297 ? 12.925 -3.535 -0.882 1.00 78.25 297 ALA A CA 1
ATOM 2045 C C . ALA A 1 297 ? 14.258 -4.164 -1.303 1.00 78.25 297 ALA A C 1
ATOM 2047 O O . ALA A 1 297 ? 15.035 -4.685 -0.497 1.00 78.25 297 ALA A O 1
ATOM 2048 N N . THR A 1 298 ? 14.506 -4.165 -2.609 1.00 74.12 298 THR A N 1
ATOM 2049 C CA . THR A 1 298 ? 15.772 -4.597 -3.205 1.00 74.12 298 THR A CA 1
ATOM 2050 C C . THR A 1 298 ? 16.447 -3.436 -3.885 1.00 74.12 298 THR A C 1
ATOM 2052 O O . THR A 1 298 ? 15.793 -2.584 -4.476 1.00 74.12 298 THR A O 1
ATOM 2055 N N . PHE A 1 299 ? 17.767 -3.406 -3.806 1.00 69.19 299 PHE A N 1
ATOM 2056 C CA . PHE A 1 299 ? 18.559 -2.366 -4.422 1.00 69.19 299 PHE A CA 1
ATOM 2057 C C . PHE A 1 299 ? 19.326 -2.940 -5.615 1.00 69.19 299 PHE A C 1
ATOM 2059 O O . PHE A 1 299 ? 20.106 -3.887 -5.470 1.00 69.19 299 PHE A O 1
ATOM 2066 N N . PHE A 1 300 ? 19.125 -2.349 -6.794 1.00 62.97 300 PHE A N 1
ATOM 2067 C CA . PHE A 1 300 ? 19.867 -2.718 -7.994 1.00 62.97 300 PHE A CA 1
ATOM 2068 C C . PHE A 1 300 ? 21.095 -1.818 -8.133 1.00 62.97 300 PHE A C 1
ATOM 2070 O O . PHE A 1 300 ? 20.949 -0.605 -8.296 1.00 62.97 300 PHE A O 1
ATOM 2077 N N . PRO A 1 301 ? 22.322 -2.369 -8.115 1.00 53.25 301 PRO A N 1
ATOM 2078 C CA . PRO A 1 301 ? 23.504 -1.583 -8.419 1.00 53.25 301 PRO A CA 1
ATOM 2079 C C . PRO A 1 301 ? 23.485 -1.205 -9.904 1.00 53.25 301 PRO A C 1
ATOM 2081 O O . PRO A 1 301 ? 23.959 -1.952 -10.760 1.00 53.25 301 PRO A O 1
ATOM 2084 N N . PHE A 1 302 ? 22.952 -0.027 -10.226 1.00 51.34 302 PHE A N 1
ATOM 2085 C CA . PHE A 1 302 ? 23.317 0.651 -11.466 1.00 51.34 302 PHE A CA 1
ATOM 2086 C C . PHE A 1 302 ? 24.839 0.860 -11.453 1.00 51.34 302 PHE A C 1
ATOM 2088 O O . PHE A 1 302 ? 25.410 1.152 -10.405 1.00 51.34 302 PHE A O 1
ATOM 2095 N N . ALA A 1 303 ? 25.507 0.649 -12.591 1.00 43.31 303 ALA A N 1
ATOM 2096 C CA . ALA A 1 303 ? 26.968 0.598 -12.687 1.00 43.31 303 ALA A CA 1
ATOM 2097 C C . ALA A 1 303 ? 27.670 1.746 -11.923 1.00 43.31 303 ALA A C 1
ATOM 2099 O O . ALA A 1 303 ? 27.609 2.906 -12.325 1.00 43.31 303 ALA A O 1
ATOM 2100 N N . GLY A 1 304 ? 28.346 1.397 -10.823 1.00 53.03 304 GLY A N 1
ATOM 2101 C CA . GLY A 1 304 ? 28.941 2.321 -9.851 1.00 53.03 304 GLY A CA 1
ATOM 2102 C C . GLY A 1 304 ? 28.659 1.850 -8.420 1.00 53.03 304 GLY A C 1
ATOM 2103 O O . GLY A 1 304 ? 27.846 0.954 -8.227 1.00 53.03 304 GLY A O 1
ATOM 2104 N N . THR A 1 305 ? 29.345 2.405 -7.415 1.00 51.34 305 THR A N 1
ATOM 2105 C CA . THR A 1 305 ? 28.932 2.254 -6.008 1.00 51.34 305 THR A CA 1
ATOM 2106 C C . THR A 1 305 ? 27.885 3.333 -5.750 1.00 51.34 305 THR A C 1
ATOM 2108 O O . THR A 1 305 ? 28.253 4.509 -5.681 1.00 51.34 305 THR A O 1
ATOM 2111 N N . PRO A 1 306 ? 26.594 2.996 -5.677 1.00 54.09 306 PRO A N 1
ATOM 2112 C CA . PRO A 1 306 ? 25.577 3.994 -5.412 1.00 54.09 306 PRO A CA 1
ATOM 2113 C C . PRO A 1 306 ? 25.677 4.465 -3.956 1.00 54.09 306 PRO A C 1
ATOM 2115 O O . PRO A 1 306 ? 26.191 3.734 -3.100 1.00 54.09 306 PRO A O 1
ATOM 2118 N N . PRO A 1 307 ? 25.217 5.691 -3.656 1.00 59.41 307 PRO A N 1
ATOM 2119 C CA . PRO A 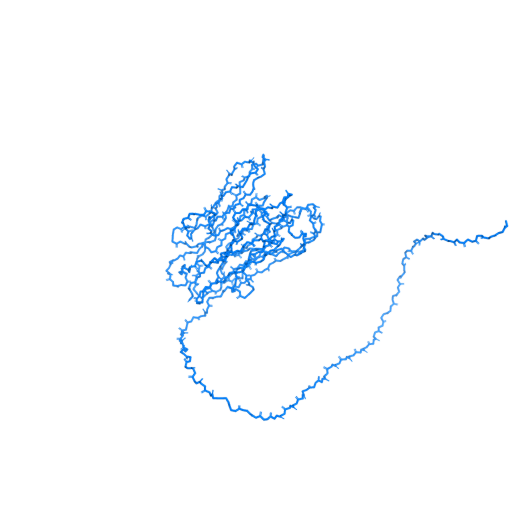1 307 ? 25.039 6.117 -2.275 1.00 59.41 307 PRO A CA 1
ATOM 2120 C C . PRO A 1 307 ? 24.093 5.145 -1.556 1.00 59.41 307 PRO A C 1
ATOM 2122 O O . PRO A 1 307 ? 23.172 4.607 -2.168 1.00 59.41 307 PRO A O 1
ATOM 2125 N N . ALA A 1 308 ? 24.335 4.900 -0.266 1.00 64.38 308 ALA A N 1
ATOM 2126 C CA . ALA A 1 308 ? 23.413 4.122 0.554 1.00 64.38 308 ALA A CA 1
ATOM 2127 C C . ALA A 1 308 ? 22.019 4.769 0.498 1.00 64.38 308 ALA A C 1
ATOM 2129 O O . ALA A 1 308 ? 21.907 5.968 0.742 1.00 64.38 308 ALA A O 1
ATOM 2130 N N . VAL A 1 309 ? 20.992 3.980 0.172 1.00 67.25 309 VAL A N 1
ATOM 2131 C CA . VAL A 1 309 ? 19.589 4.415 0.209 1.00 67.25 309 VAL A CA 1
ATOM 2132 C C . VAL A 1 309 ? 19.049 4.123 1.599 1.00 67.25 309 VAL A C 1
ATOM 2134 O O . VAL A 1 309 ? 19.230 3.020 2.118 1.00 67.25 309 VAL A O 1
ATOM 2137 N N . THR A 1 310 ? 18.401 5.096 2.220 1.00 73.56 310 THR A N 1
ATOM 2138 C CA . THR A 1 310 ? 17.702 4.908 3.489 1.00 73.56 310 THR A CA 1
ATOM 2139 C C . THR A 1 310 ? 16.259 4.530 3.216 1.00 73.56 310 THR A C 1
ATOM 2141 O O . THR A 1 310 ? 15.473 5.318 2.688 1.00 73.56 310 THR A O 1
ATOM 2144 N N . GLU A 1 311 ? 15.900 3.328 3.646 1.00 73.00 311 GLU A N 1
ATOM 2145 C CA . GLU A 1 311 ? 14.519 2.884 3.721 1.00 73.00 311 GLU A CA 1
ATOM 2146 C C . GLU A 1 311 ? 13.911 3.361 5.035 1.00 73.00 311 GLU A C 1
ATOM 2148 O O . GLU A 1 311 ? 14.522 3.199 6.094 1.00 73.00 311 GLU A O 1
ATOM 2153 N N . THR A 1 312 ? 12.715 3.945 4.991 1.00 76.81 312 THR A N 1
ATOM 2154 C CA . THR A 1 312 ? 11.944 4.280 6.192 1.00 76.81 312 THR A CA 1
ATOM 2155 C C . THR A 1 312 ? 10.562 3.654 6.119 1.00 76.81 312 THR A C 1
ATOM 2157 O O . THR A 1 312 ? 9.768 4.018 5.257 1.00 76.81 312 THR A O 1
ATOM 2160 N N . ALA A 1 313 ? 10.247 2.768 7.058 1.00 79.31 313 ALA A N 1
ATOM 2161 C CA . ALA A 1 313 ? 8.914 2.203 7.209 1.00 79.31 313 ALA A CA 1
ATOM 2162 C C . ALA A 1 313 ? 8.092 3.040 8.193 1.00 79.31 313 ALA A C 1
ATOM 2164 O O . ALA A 1 313 ? 8.592 3.500 9.228 1.00 79.31 313 ALA A O 1
ATOM 2165 N N . TYR A 1 314 ? 6.812 3.195 7.875 1.00 79.69 314 TYR A N 1
ATOM 2166 C CA . TYR A 1 314 ? 5.830 3.944 8.648 1.00 79.69 314 TYR A CA 1
ATOM 2167 C C . TYR A 1 314 ? 4.700 3.022 9.077 1.00 79.69 314 TYR A C 1
ATOM 2169 O O . TYR A 1 314 ? 4.264 2.174 8.303 1.00 79.69 314 TYR A O 1
ATOM 2177 N N . ALA A 1 315 ? 4.189 3.236 10.284 1.00 81.69 315 ALA A N 1
ATOM 2178 C CA . ALA A 1 315 ? 3.005 2.555 10.788 1.00 81.69 315 ALA A CA 1
ATOM 2179 C C . ALA A 1 315 ? 1.916 3.577 11.134 1.00 81.69 315 ALA A C 1
ATOM 2181 O O . ALA A 1 315 ? 2.171 4.584 11.794 1.00 81.69 315 ALA A O 1
ATOM 2182 N N . VAL A 1 316 ? 0.685 3.315 10.707 1.00 82.19 316 VAL A N 1
ATOM 2183 C CA . VAL A 1 316 ? -0.483 4.098 11.106 1.00 82.19 316 VAL A CA 1
ATOM 2184 C C . VAL A 1 316 ? -1.123 3.411 12.299 1.00 82.19 316 VAL A C 1
ATOM 2186 O O . VAL A 1 316 ? -1.618 2.288 12.199 1.00 82.19 316 VAL A O 1
ATOM 2189 N N . CYS A 1 317 ? -1.100 4.096 13.438 1.00 80.50 317 CYS A N 1
ATOM 2190 C CA . CYS A 1 317 ? -1.504 3.538 14.718 1.00 80.50 317 CYS A CA 1
ATOM 2191 C C . CYS A 1 317 ? -2.724 4.254 15.281 1.00 80.50 317 CYS A C 1
ATOM 2193 O O . CYS A 1 317 ? -2.825 5.482 15.232 1.00 80.50 317 CYS A O 1
ATOM 2195 N N . VAL A 1 318 ? -3.632 3.486 15.874 1.00 76.62 318 VAL A N 1
ATOM 2196 C CA . VAL A 1 318 ? -4.861 4.008 16.478 1.00 76.62 318 VAL A CA 1
ATOM 2197 C C . VAL A 1 318 ? -4.997 3.481 17.897 1.00 76.62 318 VAL A C 1
ATOM 2199 O O . VAL A 1 318 ? -4.670 2.331 18.180 1.00 76.62 318 VAL A O 1
ATOM 2202 N N . ARG A 1 319 ? -5.425 4.329 18.832 1.00 71.38 319 ARG A N 1
ATOM 2203 C CA . ARG A 1 319 ? -5.604 3.912 20.233 1.00 71.38 319 ARG A CA 1
ATOM 2204 C C . ARG A 1 319 ? -6.875 3.090 20.388 1.00 71.38 319 ARG A C 1
ATOM 2206 O O . ARG A 1 319 ? -7.944 3.612 20.109 1.00 71.38 319 ARG A O 1
ATOM 2213 N N . THR A 1 320 ? -6.762 1.863 20.883 1.00 62.47 320 THR A N 1
ATOM 2214 C CA . THR A 1 320 ? -7.907 0.982 21.179 1.00 62.47 320 THR A CA 1
ATOM 2215 C C . THR A 1 320 ? -8.395 1.109 22.607 1.00 62.47 320 THR A C 1
ATOM 2217 O O . THR A 1 320 ? -7.527 1.264 23.496 1.00 62.47 320 THR A O 1
#

pLDDT: mean 70.35, std 21.75, range [27.23, 98.25]

Radius of gyration: 27.04 Å; Cα contacts (8 Å, |Δi|>4): 809; chains: 1; bounding box: 63×74×88 Å

Mean predicted aligned error: 14.42 Å